Protein AF-A0A7S2XFH2-F1 (afdb_monomer_lite)

Organism: NCBI:txid641309

InterPro domains:
  IPR003347 JmjC domain [PF08007] (1-78)
  IPR003347 JmjC domain [PS51184] (1-92)
  IPR039994 Histone lysine demethylase/ribosomal histidine hydroxylase NO66-like [PTHR13096] (2-280)
  IPR049043 RIOX1/NO66-like, C-terminal winged helix domain [PF21233] (201-297)

Structure (mmCIF, N/CA/C/O backbone):
data_AF-A0A7S2XFH2-F1
#
_entry.id   AF-A0A7S2XFH2-F1
#
loop_
_atom_site.group_PDB
_atom_site.id
_atom_site.type_symbol
_atom_site.label_atom_id
_atom_site.label_alt_id
_atom_site.label_comp_id
_atom_site.label_asym_id
_atom_site.label_entity_id
_atom_site.label_seq_id
_atom_site.pdbx_PDB_ins_code
_atom_site.Cartn_x
_atom_site.Cartn_y
_atom_site.Cartn_z
_atom_site.occupancy
_atom_site.B_iso_or_equiv
_atom_site.auth_seq_id
_atom_site.auth_comp_id
_atom_site.auth_asym_id
_atom_site.auth_atom_id
_atom_site.pdbx_PDB_model_num
ATOM 1 N N . MET A 1 1 ? -4.106 -17.523 -15.713 1.00 97.06 1 MET A N 1
ATOM 2 C CA . MET A 1 1 ? -4.768 -18.846 -15.726 1.00 97.06 1 MET A CA 1
ATOM 3 C C . MET A 1 1 ? -5.402 -19.060 -17.086 1.00 97.06 1 MET A C 1
ATOM 5 O O . MET A 1 1 ? -6.135 -18.185 -17.540 1.00 97.06 1 MET A O 1
ATOM 9 N N . GLN A 1 2 ? -5.097 -20.171 -17.750 1.00 98.19 2 GLN A N 1
ATOM 10 C CA . GLN A 1 2 ? -5.702 -20.508 -19.038 1.00 98.19 2 GLN A CA 1
ATOM 11 C C . GLN A 1 2 ? -7.068 -21.170 -18.806 1.00 98.19 2 GLN A C 1
ATOM 13 O O . GLN A 1 2 ? -7.168 -22.123 -18.034 1.00 98.19 2 GLN A O 1
ATOM 18 N N . LEU A 1 3 ? -8.113 -20.654 -19.454 1.00 97.94 3 LEU A N 1
ATOM 19 C CA . LEU A 1 3 ? -9.496 -21.105 -19.264 1.00 97.94 3 LEU A CA 1
ATOM 20 C C . LEU A 1 3 ? -9.955 -22.023 -20.395 1.00 97.94 3 LEU A C 1
ATOM 22 O O . LEU A 1 3 ? -10.513 -23.082 -20.139 1.00 97.94 3 LEU A O 1
ATOM 26 N N . GLU A 1 4 ? -9.688 -21.638 -21.642 1.00 97.25 4 GLU A N 1
ATOM 27 C CA . GLU A 1 4 ? -10.134 -22.376 -22.828 1.00 97.25 4 GLU A CA 1
ATOM 28 C C . GLU A 1 4 ? -9.071 -22.337 -23.924 1.00 97.25 4 GLU A C 1
ATOM 30 O O . GLU A 1 4 ? -8.274 -21.398 -23.998 1.00 97.25 4 GLU A O 1
ATOM 35 N N . GLY A 1 5 ? -9.060 -23.342 -24.799 1.00 95.56 5 GLY A N 1
ATOM 36 C CA . GLY A 1 5 ? -8.124 -23.410 -25.922 1.00 95.56 5 GLY A CA 1
ATOM 37 C C . GLY A 1 5 ? -6.655 -23.513 -25.506 1.00 95.56 5 GLY A C 1
ATOM 38 O O . GLY A 1 5 ? -6.328 -23.931 -24.397 1.00 95.56 5 GLY A O 1
ATOM 39 N N . ARG A 1 6 ? -5.747 -23.178 -26.432 1.00 96.75 6 ARG A N 1
ATOM 40 C CA . ARG A 1 6 ? -4.293 -23.274 -26.221 1.00 96.75 6 ARG A CA 1
ATOM 41 C C . ARG A 1 6 ? -3.571 -22.042 -26.748 1.00 96.75 6 ARG A C 1
ATOM 43 O O . ARG A 1 6 ? -3.880 -21.565 -27.841 1.00 96.75 6 ARG A O 1
ATOM 50 N N . LYS A 1 7 ? -2.563 -21.577 -26.010 1.00 97.75 7 LYS A N 1
ATOM 51 C CA . LYS A 1 7 ? -1.747 -20.413 -26.385 1.00 97.75 7 LYS A CA 1
ATOM 52 C C . LYS A 1 7 ? -0.275 -20.686 -26.105 1.00 97.75 7 LYS A C 1
ATOM 54 O O . LYS A 1 7 ? 0.057 -21.146 -25.015 1.00 97.75 7 LYS A O 1
ATOM 59 N N . ARG A 1 8 ? 0.599 -20.414 -27.076 1.00 97.69 8 ARG A N 1
ATOM 60 C CA . ARG A 1 8 ? 2.054 -20.440 -26.882 1.00 97.69 8 ARG A CA 1
ATOM 61 C C . ARG A 1 8 ? 2.477 -19.117 -26.255 1.00 97.69 8 ARG A C 1
ATOM 63 O O . ARG A 1 8 ? 2.233 -18.069 -26.846 1.00 97.69 8 ARG A O 1
ATOM 70 N N . TRP A 1 9 ? 3.079 -19.177 -25.078 1.00 98.50 9 TRP A N 1
ATOM 71 C CA . TRP A 1 9 ? 3.602 -18.047 -24.321 1.00 98.50 9 TRP A CA 1
ATOM 72 C C . TRP A 1 9 ? 5.123 -18.062 -24.361 1.00 98.50 9 TRP A C 1
ATOM 74 O O . TRP A 1 9 ? 5.732 -19.110 -24.158 1.00 98.50 9 TRP A O 1
ATOM 84 N N . ARG A 1 10 ? 5.716 -16.888 -24.578 1.00 98.38 10 ARG A N 1
ATOM 85 C CA . ARG A 1 10 ? 7.149 -16.652 -24.412 1.00 98.38 10 ARG A CA 1
ATOM 86 C C . ARG A 1 10 ? 7.365 -15.573 -23.371 1.00 98.38 10 ARG A C 1
ATOM 88 O O . ARG A 1 10 ? 6.789 -14.494 -23.507 1.00 98.38 10 ARG A O 1
ATOM 95 N N . LEU A 1 11 ? 8.168 -15.874 -22.359 1.00 98.12 11 LEU A N 1
ATOM 96 C CA . LEU A 1 11 ? 8.601 -14.941 -21.321 1.00 98.12 11 LEU A CA 1
ATOM 97 C C . LEU A 1 11 ? 10.091 -14.689 -21.489 1.00 98.12 11 LEU A C 1
ATOM 99 O O . LEU A 1 11 ? 10.856 -15.606 -21.788 1.00 98.12 11 LEU A O 1
ATOM 103 N N . TYR A 1 12 ? 10.489 -13.451 -21.254 1.00 97.56 12 TYR A N 1
ATOM 104 C CA . TYR A 1 12 ? 11.836 -12.959 -21.478 1.00 97.56 12 TYR A CA 1
ATOM 105 C C . TYR A 1 12 ? 12.365 -12.297 -20.207 1.00 97.56 12 TYR A C 1
ATOM 107 O O . TYR A 1 12 ? 11.583 -11.699 -19.457 1.00 97.56 12 TYR A O 1
ATOM 115 N N . PRO A 1 13 ? 13.682 -12.380 -19.953 1.00 94.44 13 PRO A N 1
ATOM 116 C CA . PRO A 1 13 ? 14.291 -11.608 -18.882 1.00 94.44 13 PRO A CA 1
ATOM 117 C C . PRO A 1 13 ? 14.179 -10.102 -19.160 1.00 94.44 13 PRO A C 1
ATOM 119 O O . PRO A 1 13 ? 14.037 -9.699 -20.318 1.00 94.44 13 PRO A O 1
ATOM 122 N N . PRO A 1 14 ? 14.282 -9.260 -18.117 1.00 92.25 14 PRO A N 1
ATOM 123 C CA . PRO A 1 14 ? 14.530 -7.830 -18.289 1.00 92.25 14 PRO A CA 1
ATOM 124 C C . PRO A 1 14 ? 15.739 -7.592 -19.209 1.00 92.25 14 PRO A C 1
ATOM 126 O O . PRO A 1 14 ? 16.721 -8.334 -19.128 1.00 92.25 14 PRO A O 1
ATOM 129 N N . ARG A 1 15 ? 15.698 -6.559 -20.065 1.00 90.81 15 ARG A N 1
ATOM 130 C CA . ARG A 1 15 ? 16.798 -6.271 -21.014 1.00 90.81 15 ARG A CA 1
ATOM 131 C C . ARG A 1 15 ? 18.053 -5.749 -20.308 1.00 90.81 15 ARG A C 1
ATOM 133 O O . ARG A 1 15 ? 19.153 -5.846 -20.841 1.00 90.81 15 ARG A O 1
ATOM 140 N N . GLY A 1 16 ? 17.888 -5.214 -19.101 1.00 90.62 16 GLY A N 1
ATOM 141 C CA . GLY A 1 16 ? 18.962 -4.727 -18.247 1.00 90.62 16 GLY A CA 1
ATOM 142 C C . GLY A 1 16 ? 18.459 -4.370 -16.845 1.00 90.62 16 GLY A C 1
ATOM 143 O O . GLY A 1 16 ? 17.274 -4.552 -16.557 1.00 90.62 16 GLY A O 1
ATOM 144 N N . PRO A 1 17 ? 19.342 -3.857 -15.968 1.00 92.25 17 PRO A N 1
ATOM 145 C CA . PRO A 1 17 ? 19.003 -3.517 -14.585 1.00 92.25 17 PRO A CA 1
ATOM 146 C C . PRO A 1 17 ? 17.836 -2.530 -14.443 1.00 92.25 17 PRO A C 1
ATOM 148 O O . PRO A 1 17 ? 17.022 -2.692 -13.540 1.00 92.25 17 PRO A O 1
ATOM 151 N N . ASP A 1 18 ? 17.716 -1.562 -15.355 1.00 89.56 18 ASP A N 1
ATOM 152 C CA . ASP A 1 18 ? 16.666 -0.531 -15.314 1.00 89.56 18 ASP A CA 1
ATOM 153 C C . ASP A 1 18 ? 15.258 -1.083 -15.611 1.00 89.56 18 ASP A C 1
ATOM 155 O O . ASP A 1 18 ? 14.258 -0.496 -15.203 1.00 89.56 18 ASP A O 1
ATOM 159 N N . ASP A 1 19 ? 15.170 -2.240 -16.276 1.00 91.00 19 ASP A N 1
ATOM 160 C CA . ASP A 1 19 ? 13.906 -2.926 -16.574 1.00 91.00 19 ASP A CA 1
ATOM 161 C C . ASP A 1 19 ? 13.481 -3.887 -15.442 1.00 91.00 19 ASP A C 1
ATOM 163 O O . ASP A 1 19 ? 12.433 -4.534 -15.528 1.00 91.00 19 ASP A O 1
ATOM 167 N N . VAL A 1 20 ? 14.285 -4.038 -14.381 1.00 94.75 20 VAL A N 1
ATOM 168 C CA . VAL A 1 20 ? 13.961 -4.914 -13.248 1.00 94.75 20 VAL A CA 1
ATOM 169 C C . VAL A 1 20 ? 12.936 -4.233 -12.343 1.00 94.75 20 VAL A C 1
ATOM 171 O O . VAL A 1 20 ? 13.171 -3.154 -11.809 1.00 94.75 20 VAL A O 1
ATOM 174 N N . LEU A 1 21 ? 11.811 -4.915 -12.104 1.00 95.31 21 LEU A N 1
ATOM 175 C CA . LEU A 1 21 ? 10.726 -4.449 -11.232 1.00 95.31 21 LEU A CA 1
ATOM 176 C C . LEU A 1 21 ? 10.224 -3.023 -11.560 1.00 95.31 21 LEU A C 1
ATOM 178 O O . LEU A 1 21 ? 10.062 -2.219 -10.633 1.00 95.31 21 LEU A O 1
ATOM 182 N N . PRO A 1 22 ? 9.924 -2.713 -12.836 1.00 95.12 22 PRO A N 1
ATOM 183 C CA . PRO A 1 22 ? 9.649 -1.358 -13.282 1.00 95.12 22 PRO A CA 1
ATOM 184 C C . PRO A 1 22 ? 8.405 -0.799 -12.588 1.00 95.12 22 PRO A C 1
ATOM 186 O O . PRO A 1 22 ? 7.471 -1.532 -12.243 1.00 95.12 22 PRO A O 1
ATOM 189 N N . LEU A 1 23 ? 8.392 0.519 -12.394 1.00 93.75 23 LEU A N 1
ATOM 190 C CA . LEU A 1 23 ? 7.264 1.223 -11.777 1.00 93.75 23 LEU A CA 1
ATOM 191 C C . LEU A 1 23 ? 6.083 1.403 -12.741 1.00 93.75 23 LEU A C 1
ATOM 193 O O . LEU A 1 23 ? 4.941 1.525 -12.301 1.00 93.75 23 LEU A O 1
ATOM 197 N N . PHE A 1 24 ? 6.353 1.389 -14.047 1.00 94.25 24 PHE A N 1
ATOM 198 C CA . PHE A 1 24 ? 5.377 1.642 -15.102 1.00 94.25 24 PHE A CA 1
ATOM 199 C C . PHE A 1 24 ? 5.431 0.558 -16.176 1.00 94.25 24 PHE A C 1
ATOM 201 O O . PHE A 1 24 ? 6.419 -0.167 -16.303 1.00 94.25 24 PHE A O 1
ATOM 208 N N . SER A 1 25 ? 4.348 0.448 -16.945 1.00 95.06 25 SER A N 1
ATOM 209 C CA . SER A 1 25 ? 4.310 -0.449 -18.102 1.00 95.06 25 SER A CA 1
ATOM 210 C C . SER A 1 25 ? 5.235 0.065 -19.203 1.00 95.06 25 SER A C 1
ATOM 212 O O . SER A 1 25 ? 5.395 1.276 -19.365 1.00 95.06 25 SER A O 1
ATOM 214 N N . SER A 1 26 ? 5.827 -0.854 -19.964 1.00 94.56 26 SER A N 1
ATOM 215 C CA . SER A 1 26 ? 6.582 -0.501 -21.162 1.00 94.56 26 SER A CA 1
ATOM 216 C C . SER A 1 26 ? 5.651 -0.067 -22.295 1.00 94.56 26 SER A C 1
ATOM 218 O O . SER A 1 26 ? 4.440 -0.287 -22.257 1.00 94.56 26 SER A O 1
ATOM 220 N N . GLN A 1 27 ? 6.249 0.510 -23.333 1.00 94.75 27 GLN A N 1
ATOM 221 C CA . GLN A 1 27 ? 5.636 0.546 -24.658 1.00 94.75 27 GLN A CA 1
ATOM 222 C C . GLN A 1 27 ? 5.692 -0.852 -25.295 1.00 94.75 27 GLN A C 1
ATOM 224 O O . GLN A 1 27 ? 6.319 -1.770 -24.748 1.00 94.75 27 GLN A O 1
ATOM 229 N N . ASP A 1 28 ? 5.067 -0.997 -26.459 1.00 96.19 28 ASP A N 1
ATOM 230 C CA . ASP A 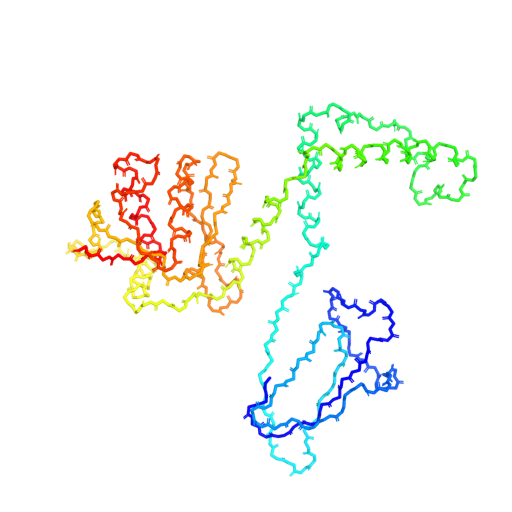1 28 ? 5.276 -2.167 -27.306 1.00 96.19 28 ASP A CA 1
ATOM 231 C C . ASP A 1 28 ? 6.741 -2.220 -27.765 1.00 96.19 28 ASP A C 1
ATOM 233 O O . ASP A 1 28 ? 7.327 -1.206 -28.148 1.00 96.19 28 ASP A O 1
ATOM 237 N N . LEU A 1 29 ? 7.341 -3.407 -27.692 1.00 94.38 29 LEU A N 1
ATOM 238 C CA . LEU A 1 29 ? 8.754 -3.634 -28.001 1.00 94.38 29 LEU A CA 1
ATOM 239 C C . LEU A 1 29 ? 8.915 -4.258 -29.391 1.00 94.38 29 LEU A C 1
ATOM 241 O O . LEU A 1 29 ? 8.091 -5.082 -29.797 1.00 94.38 29 LEU A O 1
ATOM 245 N N . ASP A 1 30 ? 10.004 -3.930 -30.095 1.00 94.75 30 ASP A N 1
ATOM 246 C CA . ASP A 1 30 ? 10.368 -4.629 -31.333 1.00 94.75 30 ASP A CA 1
ATOM 247 C C . ASP A 1 30 ? 10.830 -6.060 -30.988 1.00 94.75 30 ASP A C 1
ATOM 249 O O . ASP A 1 30 ? 11.755 -6.231 -30.187 1.00 94.75 30 ASP A O 1
ATOM 253 N N . PRO A 1 31 ? 10.243 -7.113 -31.594 1.00 91.69 31 PRO A N 1
ATOM 254 C CA . PRO A 1 31 ? 10.691 -8.492 -31.413 1.00 91.69 31 PRO A CA 1
ATOM 255 C C . PRO A 1 31 ? 12.192 -8.724 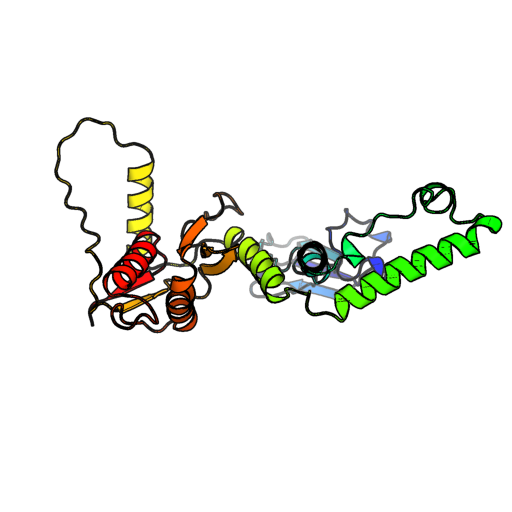-31.634 1.00 91.69 31 PRO A C 1
ATOM 257 O O . PRO A 1 31 ? 12.734 -9.674 -31.074 1.00 91.69 31 PRO A O 1
ATOM 260 N N . LYS A 1 32 ? 12.865 -7.889 -32.438 1.00 92.38 32 LYS A N 1
ATOM 261 C CA . LYS A 1 32 ? 14.315 -7.966 -32.689 1.00 92.38 32 LYS A CA 1
ATOM 262 C C . LYS A 1 32 ? 15.167 -7.505 -31.508 1.00 92.38 32 LYS A C 1
ATOM 264 O O . LYS A 1 32 ? 16.344 -7.844 -31.451 1.00 92.38 32 LYS A O 1
ATOM 269 N N . GLU A 1 33 ? 14.591 -6.729 -30.597 1.00 90.31 33 GLU A N 1
ATOM 270 C CA . GLU A 1 33 ? 15.257 -6.227 -29.391 1.00 90.31 33 GLU A CA 1
ATOM 271 C C . GLU A 1 33 ? 15.069 -7.160 -28.190 1.00 90.31 33 GLU A C 1
ATOM 273 O O . GLU A 1 33 ? 15.631 -6.925 -27.117 1.00 90.31 33 GLU A O 1
ATOM 278 N N . LEU A 1 34 ? 14.256 -8.209 -28.344 1.00 93.25 34 LEU A N 1
ATOM 279 C CA . LEU A 1 34 ? 13.996 -9.152 -27.271 1.00 93.25 34 LEU A CA 1
ATOM 280 C C . LEU A 1 34 ? 15.188 -10.103 -27.093 1.00 93.25 34 LEU A C 1
ATOM 282 O O . LEU A 1 34 ? 15.717 -10.614 -28.081 1.00 93.25 34 LEU A O 1
ATOM 286 N N . PRO A 1 35 ? 15.593 -10.385 -25.843 1.00 92.81 35 PRO A N 1
ATOM 287 C CA . PRO A 1 35 ? 16.583 -11.419 -25.568 1.00 92.81 35 PRO A CA 1
ATOM 288 C C . PRO A 1 35 ? 16.023 -12.815 -25.892 1.00 92.81 35 PRO A C 1
ATOM 290 O O . PRO A 1 35 ? 14.869 -12.975 -26.292 1.00 92.81 35 PRO A O 1
ATOM 293 N N . GLU A 1 36 ? 16.821 -13.859 -25.673 1.00 95.44 36 GLU A N 1
ATOM 294 C CA . GLU A 1 36 ? 16.309 -15.231 -25.726 1.00 95.44 36 GLU A CA 1
ATOM 295 C C . GLU A 1 36 ? 15.225 -15.453 -24.651 1.00 95.44 36 GLU A C 1
ATOM 297 O O . GLU A 1 36 ? 15.364 -14.974 -23.515 1.00 95.44 36 GLU A O 1
ATOM 302 N N . PRO A 1 37 ? 14.125 -16.160 -24.973 1.00 97.25 37 PRO A N 1
ATOM 303 C CA . PRO A 1 37 ? 13.071 -16.424 -24.009 1.00 97.25 37 PRO A CA 1
ATOM 304 C C . PRO A 1 37 ? 13.586 -17.337 -22.892 1.00 97.25 37 PRO A C 1
ATOM 306 O O . PRO A 1 37 ? 14.131 -18.409 -23.142 1.00 97.25 37 PRO A O 1
ATOM 309 N N . MET A 1 38 ? 13.340 -16.949 -21.641 1.00 97.31 38 MET A N 1
ATOM 310 C CA . MET A 1 38 ? 13.599 -17.803 -20.473 1.00 97.31 38 MET A CA 1
ATOM 311 C C . MET A 1 38 ? 12.572 -18.934 -20.336 1.00 97.31 38 MET A C 1
ATOM 313 O O . MET A 1 38 ? 12.834 -19.938 -19.678 1.00 97.31 38 MET A O 1
ATOM 317 N N . LEU A 1 39 ? 11.391 -18.764 -20.936 1.00 98.06 39 LEU A N 1
ATOM 318 C CA . LEU A 1 39 ? 10.342 -19.772 -20.990 1.00 98.06 39 LEU A CA 1
ATOM 319 C C . LEU A 1 39 ? 9.595 -19.643 -22.314 1.00 98.06 39 LEU A C 1
ATOM 321 O O . LEU A 1 39 ? 9.115 -18.563 -22.650 1.00 98.06 39 LEU A O 1
ATOM 325 N N . ASP A 1 40 ? 9.449 -20.756 -23.024 1.00 98.00 40 ASP A N 1
ATOM 326 C CA . ASP A 1 40 ? 8.592 -20.892 -24.200 1.00 98.00 40 ASP A CA 1
ATOM 327 C C . ASP A 1 40 ? 7.735 -22.152 -24.024 1.00 98.00 40 ASP A C 1
ATOM 329 O O . ASP A 1 40 ? 8.248 -23.271 -24.025 1.00 98.00 40 ASP A O 1
ATOM 333 N N . THR A 1 41 ? 6.435 -21.977 -23.790 1.00 97.94 41 THR A N 1
ATOM 334 C CA . THR A 1 41 ? 5.530 -23.084 -23.453 1.00 97.94 41 THR A CA 1
ATOM 335 C C . THR A 1 41 ? 4.132 -22.882 -24.021 1.00 97.94 41 THR A C 1
ATOM 337 O O . THR A 1 41 ? 3.725 -21.768 -24.340 1.00 97.94 41 THR A O 1
ATOM 340 N N . VAL A 1 42 ? 3.363 -23.964 -24.140 1.00 98.12 42 VAL A N 1
ATOM 341 C CA . VAL A 1 42 ? 1.958 -23.924 -24.558 1.00 98.12 42 VAL A CA 1
ATOM 342 C C . VAL A 1 42 ? 1.071 -24.186 -23.353 1.00 98.12 42 VAL A C 1
ATOM 344 O O . VAL A 1 42 ? 1.025 -25.313 -22.865 1.00 98.12 42 VAL A O 1
ATOM 347 N N . LEU A 1 43 ? 0.317 -23.170 -22.934 1.00 98.12 43 LEU A N 1
ATOM 348 C CA . LEU A 1 43 ? -0.673 -23.318 -21.871 1.00 98.12 43 LEU A CA 1
ATOM 349 C C . LEU A 1 43 ? -1.959 -23.957 -22.402 1.00 98.12 43 LEU A C 1
ATOM 351 O O . LEU A 1 43 ? -2.394 -23.687 -23.529 1.00 98.12 43 LEU A O 1
ATOM 355 N N . ARG A 1 44 ? -2.573 -24.783 -21.560 1.00 97.31 44 ARG A N 1
ATOM 356 C CA . ARG A 1 44 ? -3.832 -25.509 -21.759 1.00 97.31 44 ARG A CA 1
ATOM 357 C C . ARG A 1 44 ? -4.802 -25.183 -20.616 1.00 97.31 44 ARG A C 1
ATOM 359 O O . ARG A 1 44 ? -4.360 -24.678 -19.587 1.00 97.31 44 ARG A O 1
ATOM 366 N N . PRO A 1 45 ? -6.112 -25.448 -20.765 1.00 97.94 45 PRO A N 1
ATOM 367 C CA . PRO A 1 45 ? -7.089 -25.165 -19.718 1.00 97.94 45 PRO A CA 1
ATOM 368 C C . PRO A 1 45 ? -6.681 -25.784 -18.379 1.00 97.94 45 PRO A C 1
ATOM 370 O O . PRO A 1 45 ? -6.361 -26.969 -18.325 1.00 97.94 45 PRO A O 1
ATOM 373 N N . GLY A 1 46 ? -6.681 -24.971 -17.324 1.00 97.94 46 GLY A N 1
ATOM 374 C CA . GLY A 1 46 ? -6.214 -25.354 -15.988 1.00 97.94 46 GLY A CA 1
ATOM 375 C C . GLY A 1 46 ? -4.771 -24.946 -15.675 1.00 97.94 46 GLY A C 1
ATOM 376 O O . GLY A 1 46 ? -4.429 -24.836 -14.499 1.00 97.94 46 GLY A O 1
ATOM 377 N N . ASP A 1 47 ? -3.946 -24.637 -16.681 1.00 98.38 47 ASP A N 1
ATOM 378 C CA . ASP A 1 47 ? -2.565 -24.211 -16.449 1.00 98.38 47 ASP A CA 1
ATOM 379 C C . ASP A 1 47 ? -2.492 -22.787 -15.869 1.00 98.38 47 ASP A C 1
ATOM 381 O O . ASP A 1 47 ? -3.241 -21.864 -16.238 1.00 98.38 47 ASP A O 1
ATOM 385 N N . LEU A 1 48 ? -1.513 -22.588 -14.984 1.00 98.25 48 LEU A N 1
ATOM 386 C CA . LEU A 1 48 ? -1.185 -21.304 -14.378 1.00 98.25 48 LEU A CA 1
ATOM 387 C C . LEU A 1 48 ? 0.224 -20.870 -14.787 1.00 98.25 48 LEU A C 1
ATOM 389 O O . LEU A 1 48 ? 1.180 -21.632 -14.683 1.00 98.25 48 LEU A O 1
ATOM 393 N N . LEU A 1 49 ? 0.342 -19.611 -15.204 1.00 98.19 49 LEU A N 1
ATOM 394 C CA . LEU A 1 49 ? 1.608 -18.947 -15.476 1.00 98.19 49 LEU A CA 1
ATOM 395 C C . LEU A 1 49 ? 1.690 -17.693 -14.609 1.00 98.19 49 LEU A C 1
ATOM 397 O O . LEU A 1 49 ? 0.767 -16.876 -14.624 1.00 98.19 49 LEU A O 1
ATOM 401 N N . TYR A 1 50 ? 2.780 -17.566 -13.858 1.00 97.25 50 TYR A N 1
ATOM 402 C CA . TYR A 1 50 ? 3.096 -16.390 -13.056 1.00 97.25 50 TYR A CA 1
ATOM 403 C C . TYR A 1 50 ? 4.287 -15.655 -13.670 1.00 97.25 50 TYR A C 1
ATOM 405 O O . TYR A 1 50 ? 5.284 -16.278 -14.031 1.00 97.25 50 TYR A O 1
ATOM 413 N N . ALA A 1 51 ? 4.173 -14.333 -13.772 1.00 95.81 51 ALA A N 1
ATOM 414 C CA . ALA A 1 51 ? 5.205 -13.454 -14.298 1.00 95.81 51 ALA A CA 1
ATOM 415 C C . ALA A 1 51 ? 5.326 -12.228 -13.375 1.00 95.81 51 ALA A C 1
ATOM 417 O O . ALA A 1 51 ? 4.370 -11.454 -13.274 1.00 95.81 51 ALA A O 1
ATOM 418 N N . PRO A 1 52 ? 6.462 -12.034 -12.680 1.00 94.56 52 PRO A N 1
ATOM 419 C CA . PRO A 1 52 ? 6.718 -10.808 -11.930 1.00 94.56 52 PRO A CA 1
ATOM 420 C C . PRO A 1 52 ? 6.681 -9.569 -12.837 1.00 94.56 52 PRO A C 1
ATOM 422 O O . PRO A 1 52 ? 7.021 -9.656 -14.022 1.00 94.56 52 PRO A O 1
ATOM 425 N N . ARG A 1 53 ? 6.332 -8.396 -12.286 1.00 95.75 53 ARG A N 1
ATOM 426 C CA . ARG A 1 53 ? 6.397 -7.128 -13.041 1.00 95.75 53 ARG A CA 1
ATOM 427 C C . ARG A 1 53 ? 7.805 -6.922 -13.623 1.00 95.75 53 ARG A C 1
ATOM 429 O O . ARG A 1 53 ? 8.796 -7.164 -12.938 1.00 95.75 53 ARG A O 1
ATOM 436 N N . GLY A 1 54 ? 7.877 -6.488 -14.879 1.00 94.56 54 GLY A N 1
ATOM 437 C CA . GLY A 1 54 ? 9.130 -6.384 -15.644 1.00 94.56 54 GLY A CA 1
ATOM 438 C C . GLY A 1 54 ? 9.458 -7.609 -16.500 1.00 94.56 54 GLY A C 1
ATOM 439 O O . GLY A 1 54 ? 10.324 -7.530 -17.363 1.00 94.56 54 GLY A O 1
ATOM 440 N N . THR A 1 55 ? 8.741 -8.724 -16.331 1.00 96.31 55 THR A N 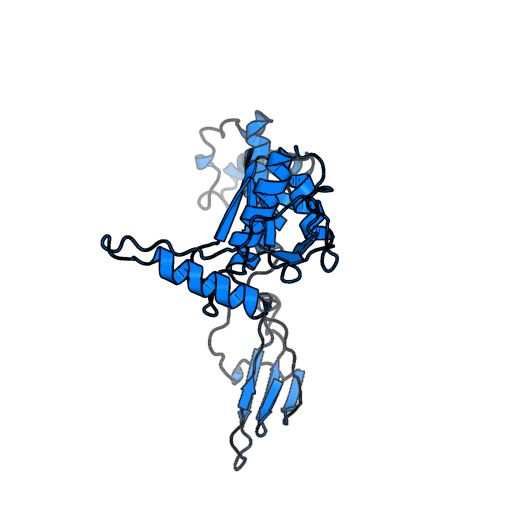1
ATOM 441 C CA . THR A 1 55 ? 8.865 -9.866 -17.246 1.00 96.31 55 THR A CA 1
ATOM 442 C C . THR A 1 55 ? 8.205 -9.519 -18.576 1.00 96.31 55 THR A C 1
ATOM 444 O O . THR A 1 55 ? 6.972 -9.476 -18.678 1.00 96.31 55 THR A O 1
ATOM 447 N N . ILE A 1 56 ? 9.016 -9.283 -19.604 1.00 97.38 56 ILE A N 1
ATOM 448 C CA . ILE A 1 56 ? 8.517 -9.096 -20.965 1.00 97.38 56 ILE A CA 1
ATOM 449 C C . ILE A 1 56 ? 7.881 -10.414 -21.414 1.00 97.38 56 ILE A C 1
ATOM 451 O O . ILE A 1 56 ? 8.424 -11.495 -21.175 1.00 97.38 56 ILE A O 1
ATOM 455 N N . HIS A 1 57 ? 6.713 -10.348 -22.045 1.00 97.31 57 HIS A N 1
ATOM 456 C CA . HIS A 1 57 ? 6.006 -11.542 -22.484 1.00 97.31 57 HIS A CA 1
ATOM 457 C C . HIS A 1 57 ? 5.196 -11.294 -23.749 1.00 97.31 57 HIS A C 1
ATOM 459 O O . HIS A 1 57 ? 4.676 -10.207 -23.980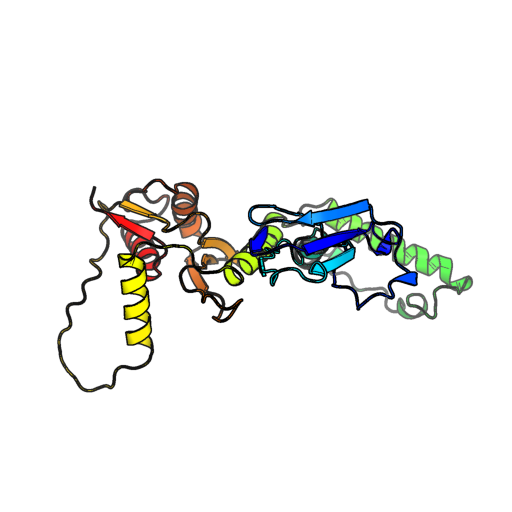 1.00 97.31 57 HIS A O 1
ATOM 465 N N . GLN A 1 58 ? 5.052 -12.342 -24.552 1.00 97.12 58 GLN A N 1
ATOM 466 C CA . GLN A 1 58 ? 4.141 -12.367 -25.689 1.00 97.12 58 GLN A CA 1
ATOM 467 C C . GLN A 1 58 ? 3.426 -13.711 -25.754 1.00 97.12 58 GLN A C 1
ATOM 469 O O . GLN A 1 58 ? 3.941 -14.731 -25.286 1.00 97.12 58 GLN A O 1
ATOM 474 N N . ALA A 1 59 ? 2.238 -13.720 -26.351 1.00 96.88 59 ALA A N 1
ATOM 475 C CA . ALA A 1 59 ? 1.444 -14.930 -26.462 1.00 96.88 59 ALA A CA 1
ATOM 476 C C . ALA A 1 59 ? 0.699 -15.000 -27.791 1.00 96.88 59 ALA A C 1
ATOM 478 O O . ALA A 1 59 ? -0.031 -14.076 -28.150 1.00 96.88 59 ALA A O 1
ATOM 479 N N . VAL A 1 60 ? 0.794 -16.142 -28.466 1.00 96.00 60 VAL A N 1
ATOM 480 C CA . VAL A 1 60 ? 0.144 -16.394 -29.756 1.00 96.00 60 VAL A CA 1
ATOM 481 C C . VAL A 1 60 ? -0.744 -17.635 -29.672 1.00 96.00 60 VAL A C 1
ATOM 483 O O . VAL A 1 60 ? -0.367 -18.649 -29.080 1.00 96.00 60 VAL A O 1
ATOM 486 N N . ALA A 1 61 ? -1.958 -17.552 -30.221 1.00 94.81 61 ALA A N 1
ATOM 487 C CA . ALA A 1 61 ? -2.813 -18.729 -30.370 1.00 94.81 61 ALA A CA 1
ATOM 488 C C . ALA A 1 61 ? -2.158 -19.725 -31.341 1.00 94.81 61 ALA A C 1
ATOM 490 O O . ALA A 1 61 ? -1.428 -19.325 -32.248 1.00 94.81 61 ALA A O 1
ATOM 491 N N . LEU A 1 62 ? -2.386 -21.025 -31.150 1.00 91.62 62 LEU A N 1
ATOM 492 C CA . LEU A 1 62 ? -1.798 -22.019 -32.048 1.00 91.62 62 LEU A CA 1
ATOM 493 C C . LEU A 1 62 ? -2.425 -21.923 -33.454 1.00 91.62 62 LEU A C 1
ATOM 495 O O . LEU A 1 62 ? -3.654 -21.867 -33.550 1.00 91.62 62 LEU A O 1
ATOM 499 N N . PRO A 1 63 ? -1.623 -21.939 -34.538 1.00 87.75 63 PRO A N 1
ATOM 500 C CA . PRO A 1 63 ? -2.145 -21.938 -35.903 1.00 87.75 63 PRO A CA 1
ATOM 501 C C . PRO A 1 63 ? -3.115 -23.100 -36.141 1.00 87.75 63 PRO A C 1
ATOM 503 O O . PRO A 1 63 ? -2.826 -24.234 -35.763 1.00 87.75 63 PRO A O 1
ATOM 506 N N . GLY A 1 64 ? -4.272 -22.815 -36.744 1.00 85.25 64 GLY A N 1
ATOM 507 C CA . GLY A 1 64 ? -5.325 -23.813 -36.983 1.00 85.25 64 GLY A CA 1
ATOM 508 C C . GLY A 1 64 ? -6.007 -24.352 -35.716 1.00 85.25 64 GLY A C 1
ATOM 509 O O . GLY A 1 64 ? -6.782 -25.301 -35.805 1.00 85.25 64 GLY A O 1
ATOM 510 N N . GLY A 1 65 ? -5.716 -23.785 -34.540 1.00 80.00 65 GLY A N 1
ATOM 511 C CA . GLY A 1 65 ? -6.311 -24.175 -33.265 1.00 80.00 65 GLY A CA 1
ATOM 512 C C . GLY A 1 65 ? -7.634 -23.469 -32.957 1.00 80.00 65 GLY A C 1
ATOM 513 O O . GLY A 1 65 ? -8.004 -22.480 -33.587 1.00 80.00 65 GLY A O 1
ATOM 514 N N . ALA A 1 66 ? -8.332 -23.972 -31.936 1.00 88.81 66 ALA A N 1
ATOM 515 C CA . ALA A 1 66 ? -9.499 -23.306 -31.362 1.00 88.81 66 ALA A CA 1
ATOM 516 C C . ALA A 1 66 ? -9.124 -21.947 -30.725 1.00 88.81 66 ALA A C 1
ATOM 518 O O . ALA A 1 66 ? -7.966 -21.764 -30.323 1.00 88.81 66 ALA A O 1
ATOM 519 N N . PRO A 1 67 ? -10.088 -21.016 -30.570 1.00 94.00 67 PRO A N 1
ATOM 520 C CA . PRO A 1 67 ? -9.888 -19.782 -29.813 1.00 94.00 67 PRO A CA 1
ATOM 521 C C . PRO A 1 67 ? -9.310 -20.043 -28.417 1.00 94.00 67 PRO A C 1
ATOM 523 O O . PRO A 1 67 ? -9.587 -21.068 -27.799 1.00 94.00 67 PRO A O 1
ATOM 526 N N . SER A 1 68 ? -8.501 -19.106 -27.918 1.00 96.75 68 SER A N 1
ATOM 527 C CA . SER A 1 68 ? -7.852 -19.203 -26.608 1.00 96.75 68 SER A CA 1
ATOM 528 C C . SER A 1 68 ? -8.356 -18.114 -25.667 1.00 96.75 68 SER A C 1
ATOM 530 O O . SER A 1 68 ? -8.163 -16.931 -25.950 1.00 96.75 68 SER A O 1
ATOM 532 N N . LEU A 1 69 ? -8.847 -18.508 -24.492 1.00 97.50 69 LEU A N 1
ATOM 533 C CA . LEU A 1 69 ? -9.287 -17.610 -23.424 1.00 97.50 69 LEU A CA 1
ATOM 534 C C . LEU A 1 69 ? -8.418 -17.791 -22.175 1.00 97.50 69 LEU A C 1
ATOM 536 O O . LEU A 1 69 ? -8.178 -18.912 -21.726 1.00 97.50 69 LEU A O 1
ATOM 540 N N . HIS A 1 70 ? -7.972 -16.682 -21.587 1.00 98.06 70 HIS A N 1
ATOM 541 C CA . HIS A 1 70 ? -7.247 -16.680 -20.318 1.00 98.06 70 HIS A CA 1
ATOM 542 C C . HIS A 1 70 ? -7.729 -15.535 -19.427 1.00 98.06 70 HIS A C 1
ATOM 544 O O . HIS A 1 70 ? -8.194 -14.511 -19.923 1.00 98.06 70 HIS A O 1
ATOM 550 N N . LEU A 1 71 ? -7.578 -15.719 -18.117 1.00 98.31 71 LEU A N 1
ATOM 551 C CA . LEU A 1 71 ? -7.761 -14.682 -17.109 1.00 98.31 71 LEU A CA 1
ATOM 552 C C . LEU A 1 71 ? -6.398 -14.330 -16.507 1.00 98.31 71 LEU A C 1
ATOM 554 O O . LEU A 1 71 ? -5.707 -15.202 -15.961 1.00 98.31 71 LEU A O 1
ATOM 558 N N . THR A 1 72 ? -6.030 -13.055 -16.595 1.00 98.19 72 THR A N 1
ATOM 559 C CA . THR A 1 72 ? -4.857 -12.493 -15.918 1.00 98.19 72 THR A CA 1
ATOM 560 C C . THR A 1 72 ? -5.309 -11.835 -14.627 1.00 98.19 72 THR A C 1
ATOM 562 O O . THR A 1 72 ? -6.145 -10.938 -14.644 1.00 98.19 72 THR A O 1
ATOM 565 N N . ILE A 1 73 ? -4.753 -12.295 -13.509 1.00 97.94 73 ILE A N 1
ATOM 566 C CA . ILE A 1 73 ? -4.946 -11.678 -12.198 1.00 97.94 73 ILE A CA 1
ATOM 567 C C . ILE A 1 73 ? -3.665 -10.906 -11.900 1.00 97.94 73 ILE A C 1
ATOM 569 O O . ILE A 1 73 ? -2.597 -11.508 -11.797 1.00 97.94 73 ILE A O 1
ATOM 573 N N . SER A 1 74 ? -3.768 -9.584 -11.805 1.00 96.69 74 SER A N 1
ATOM 574 C CA . SER A 1 74 ? -2.657 -8.695 -11.470 1.00 96.69 74 SER A CA 1
ATOM 575 C C . SER A 1 74 ? -2.800 -8.167 -10.043 1.00 96.69 74 SER A C 1
ATOM 577 O O . SER A 1 74 ? -3.903 -8.004 -9.525 1.00 96.69 74 SER A O 1
ATOM 579 N N . SER A 1 75 ? -1.666 -7.933 -9.386 1.00 95.50 75 SER A N 1
ATOM 580 C CA . SER A 1 75 ? -1.594 -7.343 -8.048 1.00 95.50 75 SER A CA 1
ATOM 581 C C . SER A 1 75 ? -0.235 -6.666 -7.847 1.00 95.50 75 SER A C 1
ATOM 583 O O . SER A 1 75 ? 0.685 -6.856 -8.645 1.00 95.50 75 SER A O 1
ATOM 585 N N . GLY A 1 76 ? -0.106 -5.868 -6.786 1.00 92.62 76 GLY A N 1
ATOM 586 C CA . GLY A 1 76 ? 1.143 -5.197 -6.415 1.00 92.62 76 GLY A CA 1
ATOM 587 C C . GLY A 1 76 ? 1.494 -3.979 -7.273 1.00 92.62 76 GLY A C 1
ATOM 588 O O . GLY A 1 76 ? 2.665 -3.601 -7.342 1.00 92.62 76 GLY A O 1
ATOM 589 N N . GLN A 1 77 ? 0.510 -3.364 -7.939 1.00 93.75 77 GLN A N 1
ATOM 590 C CA . GLN A 1 77 ? 0.709 -2.082 -8.614 1.00 93.75 77 GLN A CA 1
ATOM 591 C C . GLN A 1 77 ? 1.063 -1.019 -7.571 1.00 93.75 77 GLN A C 1
ATOM 593 O O . GLN A 1 77 ? 0.305 -0.819 -6.629 1.00 93.75 77 GLN A O 1
ATOM 598 N N . ARG A 1 78 ? 2.223 -0.365 -7.733 1.00 91.81 78 ARG A N 1
ATOM 599 C CA . ARG A 1 78 ? 2.725 0.678 -6.815 1.00 91.81 78 ARG A CA 1
ATOM 600 C C . ARG A 1 78 ? 2.721 0.259 -5.330 1.00 91.81 78 ARG A C 1
ATOM 602 O O . ARG A 1 78 ? 2.621 1.085 -4.436 1.00 91.81 78 ARG A O 1
ATOM 609 N N . TRP A 1 79 ? 2.889 -1.035 -5.054 1.00 95.75 79 TRP A N 1
ATOM 610 C CA . TRP A 1 79 ? 3.075 -1.555 -3.698 1.00 95.75 79 TRP A CA 1
ATOM 611 C C . TRP A 1 79 ? 4.572 -1.759 -3.430 1.00 95.75 79 TRP A C 1
ATOM 613 O O . TRP A 1 79 ? 5.085 -2.881 -3.469 1.00 95.75 79 TRP A O 1
ATOM 623 N N . THR A 1 80 ? 5.309 -0.654 -3.288 1.00 96.88 80 THR A N 1
ATOM 624 C CA . THR A 1 80 ? 6.782 -0.635 -3.234 1.00 96.88 80 THR A CA 1
ATOM 625 C C . THR A 1 80 ? 7.306 0.225 -2.082 1.00 96.88 80 THR A C 1
ATOM 627 O O . THR A 1 80 ? 6.622 1.119 -1.590 1.00 96.88 80 THR A O 1
ATOM 630 N N . PHE A 1 81 ? 8.568 0.011 -1.690 1.00 97.56 81 PHE A N 1
ATOM 631 C CA . PHE A 1 81 ? 9.235 0.857 -0.692 1.00 97.56 81 PHE A CA 1
ATOM 632 C C . PHE A 1 81 ? 9.346 2.323 -1.117 1.00 97.56 81 PHE A C 1
ATOM 634 O O . PHE A 1 81 ? 9.338 3.195 -0.258 1.00 97.56 81 PHE A O 1
ATOM 641 N N . SER A 1 82 ? 9.432 2.618 -2.418 1.00 96.75 82 SER A N 1
ATOM 642 C CA . SER A 1 82 ? 9.459 4.006 -2.893 1.00 96.75 82 SER A CA 1
ATOM 643 C C . SER A 1 82 ? 8.159 4.745 -2.571 1.00 96.75 82 SER A C 1
ATOM 645 O O . SER A 1 82 ? 8.208 5.902 -2.177 1.00 96.75 82 SER A O 1
ATOM 647 N N . GLU A 1 83 ? 7.014 4.072 -2.699 1.00 96.56 83 GLU A N 1
ATOM 648 C CA . GLU A 1 83 ? 5.692 4.637 -2.396 1.00 96.56 83 GLU A CA 1
ATOM 649 C C . GLU A 1 83 ? 5.492 4.780 -0.885 1.00 96.56 83 GLU A C 1
ATOM 651 O O . GLU A 1 83 ? 5.051 5.823 -0.413 1.00 96.56 83 GLU A O 1
ATOM 656 N N . TYR A 1 84 ? 5.934 3.783 -0.113 1.00 97.62 84 TYR A N 1
ATOM 657 C CA . TYR A 1 84 ? 5.952 3.868 1.348 1.00 97.62 84 TYR A CA 1
ATOM 658 C C . TYR A 1 84 ? 6.807 5.045 1.848 1.00 97.62 84 TYR A C 1
ATOM 660 O O . TYR A 1 84 ? 6.361 5.841 2.670 1.00 97.62 84 TYR A O 1
ATOM 668 N N . LEU A 1 85 ? 8.027 5.204 1.321 1.00 97.00 85 LEU A N 1
ATOM 669 C CA . LEU A 1 85 ? 8.917 6.314 1.680 1.00 97.00 85 LEU A CA 1
ATOM 670 C C . LEU A 1 85 ? 8.362 7.674 1.238 1.00 97.00 85 LEU A C 1
ATOM 672 O O . LEU A 1 85 ? 8.593 8.665 1.927 1.00 97.00 85 LEU A O 1
ATOM 676 N N . ALA A 1 86 ? 7.624 7.729 0.126 1.00 96.44 86 ALA A N 1
ATOM 677 C CA . ALA A 1 86 ? 6.969 8.951 -0.333 1.00 96.44 86 ALA A CA 1
ATOM 678 C C . ALA A 1 86 ? 5.861 9.426 0.624 1.00 96.44 86 ALA A C 1
ATOM 680 O O . ALA A 1 86 ? 5.621 10.628 0.701 1.00 96.44 86 ALA A O 1
ATOM 681 N N . LEU A 1 87 ? 5.232 8.515 1.373 1.00 95.62 87 LEU A N 1
ATOM 682 C CA . LEU A 1 87 ? 4.289 8.845 2.448 1.00 95.62 87 LEU A CA 1
ATOM 683 C C . LEU A 1 87 ? 5.008 9.149 3.771 1.00 95.62 87 LEU A C 1
ATOM 685 O O . LEU A 1 87 ? 4.646 10.091 4.472 1.00 95.62 87 LEU A O 1
ATOM 689 N N . LEU A 1 88 ? 6.048 8.377 4.100 1.00 95.69 88 LEU A N 1
ATOM 690 C CA . LEU A 1 88 ? 6.771 8.484 5.368 1.00 95.69 88 LEU A CA 1
ATOM 691 C C . LEU A 1 88 ? 7.585 9.779 5.492 1.00 95.69 88 LEU A C 1
ATOM 693 O O . LEU A 1 88 ? 7.516 10.461 6.513 1.00 95.69 88 LEU A O 1
ATOM 697 N N . LEU A 1 89 ? 8.399 10.098 4.481 1.00 95.88 89 LEU A N 1
ATOM 698 C CA . LEU A 1 89 ? 9.406 11.157 4.588 1.00 95.88 89 LEU A CA 1
ATOM 699 C C . LEU A 1 89 ? 8.806 12.559 4.774 1.00 95.88 89 LEU A C 1
ATOM 701 O O . LEU A 1 89 ? 9.325 13.278 5.627 1.00 95.88 89 LEU A O 1
ATOM 705 N N . PRO A 1 90 ? 7.740 12.971 4.056 1.00 94.81 90 PRO A N 1
ATOM 706 C CA . PRO A 1 90 ? 7.116 14.270 4.302 1.00 94.81 90 PRO A CA 1
ATOM 707 C C . PRO A 1 90 ? 6.625 14.405 5.744 1.00 94.81 90 PRO A C 1
ATOM 709 O O . PRO A 1 90 ? 6.965 15.379 6.410 1.00 94.81 90 PRO A O 1
ATOM 712 N N . ARG A 1 91 ? 5.932 13.384 6.271 1.00 93.12 91 ARG A N 1
ATOM 713 C CA . ARG A 1 91 ? 5.423 13.430 7.646 1.00 93.12 91 ARG A CA 1
ATOM 714 C C . ARG A 1 91 ? 6.545 13.457 8.681 1.00 93.12 91 ARG A C 1
ATOM 716 O O . ARG A 1 91 ? 6.430 14.173 9.670 1.00 93.12 91 ARG A O 1
ATOM 723 N N . ALA A 1 92 ? 7.637 12.729 8.447 1.00 95.06 92 ALA A N 1
ATOM 724 C CA . ALA A 1 92 ? 8.807 12.787 9.319 1.00 95.06 92 ALA A CA 1
ATOM 725 C C . ALA A 1 92 ? 9.417 14.197 9.364 1.00 95.06 92 ALA A C 1
ATOM 727 O O . ALA A 1 92 ? 9.810 14.668 10.429 1.00 95.06 92 ALA A O 1
ATOM 728 N N . VAL A 1 93 ? 9.474 14.889 8.220 1.00 96.25 93 VAL A N 1
ATOM 729 C CA . VAL A 1 93 ? 9.956 16.278 8.153 1.00 96.25 93 VAL A CA 1
ATOM 730 C C . VAL A 1 93 ? 9.029 17.221 8.920 1.00 96.25 93 VAL A C 1
ATOM 732 O O . VAL A 1 93 ? 9.533 18.071 9.652 1.00 96.25 93 VAL A O 1
ATOM 735 N N . ASP A 1 94 ? 7.709 17.051 8.811 1.00 94.44 94 ASP A N 1
ATOM 736 C CA . ASP A 1 94 ? 6.740 17.854 9.566 1.00 94.44 94 ASP A CA 1
ATOM 737 C C . ASP A 1 94 ? 6.909 17.661 11.083 1.00 94.44 94 ASP A C 1
ATOM 739 O O . ASP A 1 94 ? 7.058 18.637 11.816 1.00 94.44 94 ASP A O 1
ATOM 743 N N . LEU A 1 95 ? 6.993 16.411 11.554 1.00 93.44 95 LEU A N 1
ATOM 744 C CA . LEU A 1 95 ? 7.196 16.083 12.974 1.00 93.44 95 LEU A CA 1
ATOM 745 C C . LEU A 1 95 ? 8.519 16.642 13.524 1.00 93.44 95 LEU A C 1
ATOM 747 O O . LEU A 1 95 ? 8.573 17.184 14.634 1.00 93.44 95 LEU A O 1
ATOM 751 N N . ALA A 1 96 ? 9.591 16.555 12.736 1.00 96.00 96 ALA A N 1
ATOM 752 C CA . ALA A 1 96 ? 10.872 17.155 13.089 1.00 96.00 96 ALA A CA 1
ATOM 753 C C . ALA A 1 96 ? 10.774 18.687 13.153 1.00 96.00 96 ALA A C 1
ATOM 755 O O . ALA A 1 96 ? 11.315 19.317 14.061 1.00 96.00 96 ALA A O 1
ATOM 756 N N . ALA A 1 97 ? 10.036 19.307 12.230 1.00 96.06 97 ALA A N 1
ATOM 757 C CA . ALA A 1 97 ? 9.804 20.745 12.231 1.00 96.06 97 ALA A CA 1
ATOM 758 C C . ALA A 1 97 ? 8.887 21.211 13.370 1.00 96.06 97 ALA A C 1
ATOM 760 O O . ALA A 1 97 ? 9.010 22.361 13.778 1.00 96.06 97 ALA A O 1
ATOM 761 N N . GLU A 1 98 ? 8.007 20.374 13.918 1.00 94.50 98 GLU A N 1
ATOM 762 C CA . GLU A 1 98 ? 7.190 20.694 15.099 1.00 94.50 98 GLU A CA 1
ATOM 763 C C . GLU A 1 98 ? 8.058 20.760 16.372 1.00 94.50 98 GLU A C 1
ATOM 765 O O . GLU A 1 98 ? 7.946 21.686 17.180 1.00 94.50 98 GLU A O 1
ATOM 770 N N . SER A 1 99 ? 9.011 19.840 16.516 1.00 93.19 99 SER A N 1
ATOM 771 C CA . SER A 1 99 ? 9.739 19.604 17.771 1.00 93.19 99 SER A CA 1
ATOM 772 C C . SER A 1 99 ? 11.167 20.168 17.812 1.00 93.19 99 SER A C 1
ATOM 774 O O . SER A 1 99 ? 11.664 20.486 18.893 1.00 93.19 99 SER A O 1
ATOM 776 N N . ASP A 1 100 ? 11.809 20.402 16.664 1.00 95.75 100 ASP A N 1
ATOM 777 C CA . ASP A 1 100 ? 13.211 20.819 16.589 1.00 95.75 100 ASP A CA 1
ATOM 778 C C . ASP A 1 100 ? 13.423 22.088 15.744 1.00 95.75 100 ASP A C 1
ATOM 780 O O . ASP A 1 100 ? 13.172 22.161 14.538 1.00 95.75 100 ASP A O 1
ATOM 784 N N . ALA A 1 101 ? 13.969 23.121 16.392 1.00 97.00 101 ALA A N 1
ATOM 785 C CA . ALA A 1 101 ? 14.254 24.405 15.763 1.00 97.00 101 ALA A CA 1
ATOM 786 C C . ALA A 1 101 ? 15.293 24.317 14.631 1.00 97.00 101 ALA A C 1
ATOM 788 O O . ALA A 1 101 ? 15.302 25.191 13.764 1.00 97.00 101 ALA A O 1
ATOM 789 N N . ALA A 1 102 ? 16.149 23.287 14.604 1.00 95.69 102 ALA A N 1
ATOM 790 C CA . ALA A 1 102 ? 17.127 23.106 13.533 1.00 95.69 102 ALA A CA 1
ATOM 791 C C . ALA A 1 102 ? 16.459 22.874 12.167 1.00 95.69 102 ALA A C 1
ATOM 793 O O . ALA A 1 102 ? 16.938 23.404 11.165 1.00 95.69 102 ALA A O 1
ATOM 794 N N . PHE A 1 103 ? 15.331 22.155 12.128 1.00 96.44 103 PHE A N 1
ATOM 795 C CA . PHE A 1 103 ? 14.545 21.944 10.904 1.00 96.44 103 PHE A CA 1
ATOM 796 C C . PHE A 1 103 ? 13.737 23.183 10.498 1.00 96.44 103 PHE A C 1
ATOM 798 O O . PHE A 1 103 ? 13.416 23.350 9.325 1.00 96.44 103 PHE A O 1
ATOM 805 N N . ARG A 1 104 ? 13.464 24.091 11.444 1.00 97.31 104 ARG A N 1
ATOM 806 C CA . ARG A 1 104 ? 12.815 25.391 11.188 1.00 97.31 104 ARG A CA 1
ATOM 807 C C . ARG A 1 104 ? 13.797 26.512 10.832 1.00 97.31 104 ARG A C 1
ATOM 809 O O . ARG A 1 104 ? 13.371 27.621 10.510 1.00 97.31 104 ARG A O 1
ATOM 816 N N . ALA A 1 105 ? 15.104 26.270 10.932 1.00 97.25 105 ALA A N 1
ATOM 817 C CA . ALA A 1 105 ? 16.112 27.294 10.698 1.00 97.25 105 ALA A CA 1
ATOM 818 C C . ALA A 1 105 ? 16.122 27.754 9.230 1.00 97.25 105 ALA A C 1
ATOM 820 O O . ALA A 1 105 ? 16.044 26.956 8.297 1.00 97.25 105 ALA A O 1
ATOM 821 N N . SER A 1 106 ? 16.274 29.063 9.021 1.00 97.06 106 SER A N 1
ATOM 822 C CA . SER A 1 106 ? 16.348 29.650 7.683 1.00 97.06 106 SER A CA 1
ATOM 823 C C . SER A 1 106 ? 17.542 29.121 6.887 1.00 97.06 106 SER A C 1
ATOM 825 O O . SER A 1 106 ? 18.666 29.048 7.389 1.00 97.06 106 SER A O 1
ATOM 827 N N . LEU A 1 107 ? 17.325 28.865 5.596 1.00 97.12 107 LEU A N 1
ATOM 828 C CA . LEU A 1 107 ? 18.411 28.584 4.660 1.00 97.12 107 LEU A CA 1
ATOM 829 C C . LEU A 1 107 ? 19.394 29.771 4.569 1.00 97.12 107 LEU A C 1
ATOM 831 O O . LEU A 1 107 ? 18.996 30.932 4.731 1.00 97.12 107 LEU A O 1
ATOM 835 N N . PRO A 1 108 ? 20.680 29.530 4.238 1.00 96.56 108 PRO A N 1
ATOM 836 C CA . PRO A 1 108 ? 21.619 30.607 3.950 1.00 96.56 108 PRO A CA 1
ATOM 837 C C . PRO A 1 108 ? 21.097 31.501 2.821 1.00 96.56 108 PRO A C 1
ATOM 839 O O . PRO A 1 108 ? 20.834 31.023 1.723 1.00 96.56 108 PRO A O 1
ATOM 842 N N . ARG A 1 109 ? 21.004 32.815 3.056 1.00 96.44 109 ARG A N 1
ATOM 843 C CA . ARG A 1 109 ? 20.390 33.781 2.116 1.00 96.44 109 ARG A CA 1
ATOM 844 C C . ARG A 1 109 ? 20.923 33.715 0.680 1.00 96.44 109 ARG A C 1
ATOM 846 O O . ARG A 1 109 ? 20.191 33.991 -0.257 1.00 96.44 109 ARG A O 1
ATOM 853 N N . ASN A 1 110 ? 22.190 33.352 0.509 1.00 96.19 110 ASN A N 1
ATOM 854 C CA . ASN A 1 110 ? 22.870 33.281 -0.782 1.00 96.19 110 ASN A CA 1
ATOM 855 C C . ASN A 1 110 ? 23.047 31.848 -1.306 1.00 96.19 110 ASN A C 1
ATOM 857 O O . ASN A 1 110 ? 23.913 31.616 -2.148 1.00 96.19 110 ASN A O 1
ATOM 861 N N . PHE A 1 111 ? 22.294 30.862 -0.798 1.00 96.25 111 PHE A N 1
ATOM 862 C CA . PHE A 1 111 ? 22.469 29.467 -1.219 1.00 96.25 111 PHE A CA 1
ATOM 863 C C . PHE A 1 111 ? 22.283 29.267 -2.727 1.00 96.25 111 PHE A C 1
ATOM 865 O O . PHE A 1 111 ? 22.982 28.451 -3.324 1.00 96.25 111 PHE A O 1
ATOM 872 N N . GLN A 1 112 ? 21.428 30.073 -3.356 1.00 96.88 112 GLN A N 1
ATOM 873 C CA . GLN A 1 112 ? 21.183 30.061 -4.799 1.00 96.88 112 GLN A CA 1
ATOM 874 C C . GLN A 1 112 ? 22.407 30.477 -5.632 1.00 96.88 112 GLN A C 1
ATOM 876 O O . GLN A 1 112 ? 22.522 30.053 -6.773 1.00 96.88 112 GLN A O 1
ATOM 881 N N . ASP A 1 113 ? 23.369 31.217 -5.067 1.00 97.31 113 ASP A N 1
ATOM 882 C CA . ASP A 1 113 ? 24.589 31.629 -5.784 1.00 97.31 113 ASP A CA 1
ATOM 883 C C . ASP A 1 113 ? 25.597 30.481 -5.958 1.00 97.31 113 ASP A C 1
ATOM 885 O O . ASP A 1 113 ? 26.604 30.611 -6.670 1.00 97.31 113 ASP A O 1
ATOM 889 N N . TYR A 1 114 ? 25.391 29.369 -5.244 1.00 97.00 114 TYR A N 1
ATOM 890 C CA . TYR A 1 114 ? 26.297 28.224 -5.260 1.00 97.00 114 TYR A CA 1
ATOM 891 C C . TYR A 1 114 ? 25.624 26.851 -5.329 1.00 97.00 114 TYR A C 1
ATOM 893 O O . TYR A 1 114 ? 26.307 25.887 -5.682 1.00 97.00 114 TYR A O 1
ATOM 901 N N . MET A 1 115 ? 24.322 26.741 -5.074 1.00 97.12 115 MET A N 1
ATOM 902 C CA . MET A 1 115 ? 23.508 25.535 -5.263 1.00 97.12 115 MET A CA 1
ATOM 903 C C . MET A 1 115 ? 22.658 25.638 -6.536 1.00 97.12 115 MET A C 1
ATOM 905 O O . MET A 1 115 ? 22.352 26.728 -6.993 1.00 97.12 115 MET A O 1
ATOM 909 N N . GLY A 1 116 ? 22.280 24.500 -7.123 1.00 96.44 116 GLY A N 1
ATOM 910 C CA . GLY A 1 116 ? 21.548 24.439 -8.397 1.00 96.44 116 GLY A CA 1
ATOM 911 C C . GLY A 1 116 ? 22.409 23.992 -9.584 1.00 96.44 116 GLY A C 1
ATOM 912 O O . GLY A 1 116 ? 23.644 23.968 -9.500 1.00 96.44 116 GLY A O 1
ATOM 913 N N . VAL A 1 117 ? 21.738 23.601 -10.676 1.00 97.06 117 VAL A N 1
ATOM 914 C CA . VAL A 1 117 ? 22.341 22.947 -11.858 1.00 97.06 117 VAL A CA 1
ATOM 915 C C . VAL A 1 117 ? 23.434 23.814 -12.487 1.00 97.06 117 VAL A C 1
ATOM 917 O O . VAL A 1 117 ? 24.534 23.336 -12.740 1.00 97.06 117 VAL A O 1
ATOM 920 N N . ILE A 1 118 ? 23.200 25.124 -12.611 1.00 97.06 118 ILE A N 1
ATOM 921 C CA . ILE A 1 118 ? 24.156 26.073 -13.212 1.00 97.06 118 ILE A CA 1
ATOM 922 C C . ILE A 1 118 ? 25.454 26.271 -12.396 1.00 97.06 118 ILE A C 1
ATOM 924 O O . ILE A 1 118 ? 26.349 27.013 -12.817 1.00 97.06 118 ILE A O 1
ATOM 928 N N . HIS A 1 119 ? 25.557 25.679 -11.200 1.00 96.81 119 HIS A N 1
ATOM 929 C CA . HIS A 1 119 ? 26.703 25.809 -10.295 1.00 96.81 119 HIS A CA 1
ATOM 930 C C . HIS A 1 119 ? 27.460 24.494 -10.050 1.00 96.81 119 HIS A C 1
ATOM 932 O O . HIS A 1 119 ? 28.448 24.523 -9.315 1.00 96.81 119 HIS A O 1
ATOM 938 N N . VAL A 1 120 ? 27.031 23.368 -10.639 1.00 94.00 120 VAL A N 1
ATOM 939 C CA . VAL A 1 120 ? 27.573 22.020 -10.360 1.00 94.00 120 VAL A CA 1
ATOM 940 C C . VAL A 1 120 ? 29.078 21.934 -10.625 1.00 94.00 120 VAL A C 1
ATOM 942 O O . VAL A 1 120 ? 29.825 21.561 -9.721 1.00 94.00 120 VAL A O 1
ATOM 945 N N . ASP A 1 121 ? 29.527 22.385 -11.797 1.00 94.94 121 ASP A N 1
ATOM 946 C CA . ASP A 1 121 ? 30.918 22.209 -12.247 1.00 94.94 121 ASP A CA 1
ATOM 947 C C . ASP A 1 121 ? 31.837 23.396 -11.914 1.00 94.94 121 ASP A C 1
ATOM 949 O O . ASP A 1 121 ? 33.018 23.433 -12.266 1.00 94.94 121 ASP A O 1
ATOM 953 N N . LYS A 1 122 ? 31.322 24.411 -11.207 1.00 95.75 122 LYS A N 1
ATOM 954 C CA . LYS A 1 122 ? 32.096 25.613 -10.871 1.00 95.75 122 LYS A CA 1
ATOM 955 C C . LYS A 1 122 ? 33.059 25.316 -9.720 1.00 95.75 122 LYS A C 1
ATOM 957 O O . LYS A 1 122 ? 32.697 25.451 -8.551 1.00 95.75 122 LYS A O 1
ATOM 962 N N . ALA A 1 123 ? 34.320 25.021 -10.045 1.00 95.31 123 ALA A N 1
ATOM 963 C CA . ALA A 1 123 ? 35.380 24.709 -9.076 1.00 95.31 123 ALA A CA 1
ATOM 964 C C . ALA A 1 123 ? 35.473 25.717 -7.911 1.00 95.31 123 ALA A C 1
ATOM 966 O O . ALA A 1 123 ? 35.580 25.322 -6.749 1.00 95.31 123 ALA A O 1
ATOM 967 N N . LYS A 1 124 ? 35.319 27.019 -8.199 1.00 96.50 124 LYS A N 1
ATOM 968 C CA . LYS A 1 124 ? 35.338 28.098 -7.192 1.00 96.50 124 LYS A CA 1
ATOM 969 C C . LYS A 1 124 ? 34.237 27.995 -6.123 1.00 96.50 124 LYS A C 1
ATOM 971 O O . LYS A 1 124 ? 34.364 28.586 -5.056 1.00 96.50 124 LYS A O 1
ATOM 976 N N . LEU A 1 125 ? 33.156 27.260 -6.394 1.00 96.06 125 LEU A N 1
ATOM 977 C CA . LEU A 1 125 ? 32.003 27.097 -5.499 1.00 96.06 125 LEU A CA 1
ATOM 978 C C . LEU A 1 125 ? 32.036 25.771 -4.725 1.00 96.06 125 LEU A C 1
ATOM 980 O O . LEU A 1 125 ? 31.244 25.597 -3.799 1.00 96.06 125 LEU A O 1
ATOM 984 N N . LYS A 1 126 ? 32.974 24.863 -5.043 1.00 95.25 126 LYS A N 1
ATOM 985 C CA . LYS A 1 126 ? 33.059 23.511 -4.464 1.00 95.25 126 LYS A CA 1
ATOM 986 C C . LYS A 1 126 ? 33.018 23.524 -2.935 1.00 95.25 126 LYS A C 1
ATOM 988 O O . LYS A 1 126 ? 32.230 22.795 -2.346 1.00 95.25 126 LYS A O 1
ATOM 993 N N . LYS A 1 127 ? 33.795 24.400 -2.287 1.00 96.50 127 LYS A N 1
ATOM 994 C CA . LYS A 1 127 ? 33.839 24.499 -0.817 1.00 96.50 127 LYS A CA 1
ATOM 995 C C . LYS A 1 127 ? 32.482 24.881 -0.206 1.00 96.50 127 LYS A C 1
ATOM 997 O O . LYS A 1 127 ? 32.054 24.247 0.753 1.00 96.50 127 LYS A O 1
ATOM 1002 N N . LYS A 1 128 ? 31.790 25.880 -0.771 1.00 96.12 128 LYS A N 1
ATOM 1003 C CA . LYS A 1 128 ? 30.461 26.309 -0.291 1.00 96.12 128 LYS A CA 1
ATOM 1004 C C . LYS A 1 128 ? 29.411 25.214 -0.490 1.00 96.12 128 LYS A C 1
ATOM 1006 O O . LYS A 1 128 ? 28.613 24.966 0.405 1.00 96.12 128 LYS A O 1
ATOM 1011 N N . ARG A 1 129 ? 29.466 24.514 -1.629 1.00 96.75 129 ARG A N 1
ATOM 1012 C CA . ARG A 1 129 ? 28.573 23.388 -1.943 1.00 96.75 129 ARG A CA 1
ATOM 1013 C C . ARG A 1 129 ? 28.753 22.213 -0.989 1.00 96.75 129 ARG A C 1
ATOM 1015 O O . ARG A 1 129 ? 27.761 21.676 -0.515 1.00 96.75 129 ARG A O 1
ATOM 1022 N N . VAL A 1 130 ? 29.999 21.840 -0.686 1.00 96.88 130 VAL A N 1
ATOM 1023 C CA . VAL A 1 130 ? 30.295 20.783 0.296 1.00 96.88 130 VAL A CA 1
ATOM 1024 C C . VAL A 1 130 ? 29.757 21.179 1.666 1.00 96.88 130 VAL A C 1
ATOM 1026 O O . VAL A 1 130 ? 29.024 20.406 2.266 1.00 96.88 130 VAL A O 1
ATOM 1029 N N . SER A 1 131 ? 30.013 22.414 2.106 1.00 96.81 131 SER A N 1
ATOM 1030 C CA . SER A 1 131 ? 29.517 22.892 3.400 1.00 96.81 131 SER A CA 1
ATOM 1031 C C . SER A 1 131 ? 27.987 22.858 3.507 1.00 96.81 131 SER A C 1
ATOM 1033 O O . SER A 1 131 ? 27.462 22.444 4.537 1.00 96.81 131 SER A O 1
ATOM 1035 N N . PHE A 1 132 ? 27.265 23.251 2.453 1.00 97.25 132 PHE A N 1
ATOM 1036 C CA . PHE A 1 132 ? 25.803 23.155 2.424 1.00 97.25 132 PHE A CA 1
ATOM 1037 C C . PHE A 1 132 ? 25.317 21.701 2.395 1.00 97.25 132 PHE A C 1
ATOM 1039 O O . PHE A 1 132 ? 24.388 21.349 3.115 1.00 97.25 132 PHE A O 1
ATOM 1046 N N . ARG A 1 133 ? 25.966 20.835 1.605 1.00 96.69 133 ARG A N 1
ATOM 1047 C CA . ARG A 1 133 ? 25.655 19.399 1.574 1.00 96.69 133 ARG A CA 1
ATOM 1048 C C . ARG A 1 133 ? 25.797 18.779 2.961 1.00 96.69 133 ARG A C 1
ATOM 1050 O O . ARG A 1 133 ? 24.912 18.043 3.371 1.00 96.69 133 ARG A O 1
ATOM 1057 N N . ASP A 1 134 ? 26.876 19.085 3.673 1.00 97.56 134 ASP A N 1
ATOM 1058 C CA . ASP A 1 134 ? 27.125 18.534 5.004 1.00 97.56 134 ASP A CA 1
ATOM 1059 C C . ASP A 1 134 ? 26.068 19.020 6.013 1.00 97.56 134 ASP A C 1
ATOM 1061 O O . ASP A 1 134 ? 25.609 18.237 6.839 1.00 97.56 134 ASP A O 1
ATOM 1065 N N . MET A 1 135 ? 25.598 20.269 5.897 1.00 96.56 135 MET A N 1
ATOM 1066 C CA . MET A 1 135 ? 24.466 20.780 6.685 1.00 96.56 135 MET A CA 1
ATOM 1067 C C . MET A 1 135 ? 23.184 19.971 6.432 1.00 96.56 135 MET A C 1
ATOM 1069 O O . MET A 1 135 ? 22.566 19.497 7.383 1.00 96.56 135 MET A O 1
ATOM 1073 N N . VAL A 1 136 ? 22.822 19.752 5.163 1.00 96.38 136 VAL A N 1
ATOM 1074 C CA . VAL A 1 136 ? 21.645 18.945 4.790 1.00 96.38 136 VAL A CA 1
ATOM 1075 C C . VAL A 1 136 ? 21.806 17.490 5.231 1.00 96.38 136 VAL A C 1
ATOM 1077 O O . VAL A 1 136 ? 20.863 16.902 5.744 1.00 96.38 136 VAL A O 1
ATOM 1080 N N . PHE A 1 137 ? 22.993 16.902 5.076 1.00 96.69 137 PHE A N 1
ATOM 1081 C CA . PHE A 1 137 ? 23.261 15.519 5.478 1.00 96.69 137 PHE A CA 1
ATOM 1082 C C . PHE A 1 137 ? 23.187 15.337 6.991 1.00 96.69 137 PHE A C 1
ATOM 1084 O O . PHE A 1 137 ? 22.699 14.308 7.447 1.00 96.69 137 PHE A O 1
ATOM 1091 N N . ASN A 1 138 ? 23.619 16.326 7.771 1.00 96.00 138 ASN A N 1
ATOM 1092 C CA . ASN A 1 138 ? 23.465 16.292 9.221 1.00 96.00 138 ASN A CA 1
ATOM 1093 C C . ASN A 1 138 ? 21.989 16.352 9.630 1.00 96.00 138 ASN A C 1
ATOM 1095 O O . ASN A 1 138 ? 21.590 15.581 10.497 1.00 96.00 138 ASN A O 1
ATOM 1099 N N . LEU A 1 139 ? 21.174 17.191 8.978 1.00 96.06 139 LEU A N 1
ATOM 1100 C CA . LEU A 1 139 ? 19.724 17.220 9.206 1.00 96.06 139 LEU A CA 1
ATOM 1101 C C . LEU A 1 139 ? 19.051 15.914 8.767 1.00 96.06 139 LEU A C 1
ATOM 1103 O O . LEU A 1 139 ? 18.248 15.370 9.508 1.00 96.06 139 LEU A O 1
ATOM 1107 N N . ALA A 1 140 ? 19.419 15.360 7.611 1.00 95.12 140 ALA A N 1
ATOM 1108 C CA . ALA A 1 140 ? 18.892 14.078 7.144 1.00 95.12 140 ALA A CA 1
ATOM 1109 C C . ALA A 1 140 ? 19.287 12.922 8.076 1.00 95.12 140 ALA A C 1
ATOM 1111 O O . ALA A 1 140 ? 18.472 12.055 8.368 1.00 95.12 140 ALA A O 1
ATOM 1112 N N . LYS A 1 141 ? 20.523 12.920 8.590 1.00 94.88 141 LYS A N 1
ATOM 1113 C CA . LYS A 1 141 ? 20.957 11.959 9.606 1.00 94.88 141 LYS A CA 1
ATOM 1114 C C . LYS A 1 141 ? 20.128 12.120 10.874 1.00 94.88 141 LYS A C 1
ATOM 1116 O O . LYS A 1 141 ? 19.624 11.120 11.362 1.00 94.88 141 LYS A O 1
ATOM 1121 N N . LYS A 1 142 ? 19.961 13.357 11.353 1.00 94.25 142 LYS A N 1
ATOM 1122 C CA . LYS A 1 142 ? 19.135 13.677 12.521 1.00 94.25 142 LYS A CA 1
ATOM 1123 C C . LYS A 1 142 ? 17.707 13.160 12.340 1.00 94.25 142 LYS A C 1
ATOM 1125 O O . LYS A 1 142 ? 17.211 12.475 13.220 1.00 94.25 142 LYS A O 1
ATOM 1130 N N . LEU A 1 143 ? 17.123 13.376 11.160 1.00 93.88 143 LEU A N 1
ATOM 1131 C CA . LEU A 1 143 ? 15.785 12.913 10.794 1.00 93.88 143 LEU A CA 1
ATOM 1132 C C . LEU A 1 143 ? 15.621 11.388 10.921 1.00 93.88 143 LEU A C 1
ATOM 1134 O O . LEU A 1 143 ? 14.559 10.924 11.305 1.00 93.88 143 LEU A O 1
ATOM 1138 N N . ILE A 1 144 ? 16.663 10.624 10.577 1.00 89.12 144 ILE A N 1
ATOM 1139 C CA . ILE A 1 144 ? 16.655 9.152 10.608 1.00 89.12 144 ILE A CA 1
ATOM 1140 C C . ILE A 1 144 ? 17.000 8.608 12.003 1.00 89.12 144 ILE A C 1
ATOM 1142 O O . ILE A 1 144 ? 16.555 7.525 12.369 1.00 89.12 144 ILE A O 1
ATOM 1146 N N . THR A 1 145 ? 17.863 9.298 12.754 1.00 85.50 145 THR A N 1
ATOM 1147 C CA . THR A 1 145 ? 18.349 8.823 14.062 1.00 85.50 145 THR A CA 1
ATOM 1148 C C . THR A 1 145 ? 17.453 9.214 15.224 1.00 85.50 145 THR A C 1
ATOM 1150 O O . THR A 1 145 ? 17.514 8.581 16.273 1.00 85.50 145 THR A O 1
ATOM 1153 N N . GLU A 1 146 ? 16.696 10.290 15.064 1.00 81.62 146 GLU A N 1
ATOM 1154 C CA . GLU A 1 146 ? 15.693 10.721 16.026 1.00 81.62 146 GLU A CA 1
ATOM 1155 C C . GLU A 1 146 ? 14.339 10.145 15.602 1.00 81.62 146 GLU A C 1
ATOM 1157 O O . GLU A 1 146 ? 14.109 9.892 14.420 1.00 81.62 146 GLU A O 1
ATOM 1162 N N . ASP A 1 147 ? 13.471 9.874 16.573 1.00 85.00 147 ASP A N 1
ATOM 1163 C CA . ASP A 1 147 ? 12.229 9.110 16.409 1.00 85.00 147 ASP A CA 1
ATOM 1164 C C . ASP A 1 147 ? 11.115 9.920 15.709 1.00 85.00 147 ASP A C 1
ATOM 1166 O O . ASP A 1 147 ? 10.013 10.095 16.216 1.00 85.00 147 ASP A O 1
ATOM 1170 N N . TYR A 1 148 ? 11.425 10.485 14.539 1.00 89.25 148 TYR A N 1
ATOM 1171 C CA . TYR A 1 148 ? 10.486 11.234 13.697 1.00 89.25 148 TYR A CA 1
ATOM 1172 C C . TYR A 1 148 ? 9.804 10.347 12.651 1.00 89.25 148 TYR A C 1
ATOM 1174 O O . TYR A 1 148 ? 8.892 10.784 11.949 1.00 89.25 148 TYR A O 1
ATOM 1182 N N . PHE A 1 149 ? 10.254 9.101 12.495 1.00 90.75 149 PHE A N 1
ATOM 1183 C CA . PHE A 1 149 ? 9.726 8.179 11.498 1.00 90.75 149 PHE A CA 1
ATOM 1184 C C . PHE A 1 149 ? 8.443 7.528 12.021 1.00 90.75 149 PHE A C 1
ATOM 1186 O O . PHE A 1 149 ? 8.475 6.456 12.618 1.00 90.75 149 PHE A O 1
ATOM 1193 N N . ALA A 1 150 ? 7.299 8.147 11.728 1.00 88.69 150 ALA A N 1
ATOM 1194 C CA . ALA A 1 150 ? 5.977 7.570 11.975 1.00 88.69 150 ALA A CA 1
ATOM 1195 C C . ALA A 1 150 ? 5.681 6.414 10.995 1.00 88.69 150 ALA A C 1
ATOM 1197 O O . ALA A 1 150 ? 4.889 6.553 10.059 1.00 88.69 150 ALA A O 1
ATOM 1198 N N . LEU A 1 151 ? 6.364 5.279 11.188 1.00 93.62 151 LEU A N 1
ATOM 1199 C CA . LEU A 1 151 ? 6.287 4.101 10.318 1.00 93.62 151 LEU A CA 1
ATOM 1200 C C . LEU A 1 151 ? 4.844 3.602 10.179 1.00 93.62 151 LEU A C 1
ATOM 1202 O O . LEU A 1 151 ? 4.347 3.444 9.064 1.00 93.62 151 LEU A O 1
ATOM 1206 N N . ASP A 1 152 ? 4.149 3.436 11.301 1.00 94.19 152 ASP A N 1
ATOM 1207 C CA . ASP A 1 152 ? 2.777 2.927 11.306 1.00 94.19 152 ASP A CA 1
ATOM 1208 C C . ASP A 1 152 ? 1.818 3.866 10.570 1.00 94.19 152 ASP A C 1
ATOM 1210 O O . ASP A 1 152 ? 1.004 3.407 9.773 1.00 94.19 152 ASP A O 1
ATOM 1214 N N . GLY A 1 153 ? 2.003 5.183 10.707 1.00 93.19 153 GLY A N 1
ATOM 1215 C CA . GLY A 1 153 ? 1.213 6.174 9.975 1.00 93.19 153 GLY A CA 1
ATOM 1216 C C . GLY A 1 153 ? 1.350 6.036 8.455 1.00 93.19 153 GLY A C 1
ATOM 1217 O O . GLY A 1 153 ? 0.355 6.079 7.734 1.00 93.19 153 GLY A O 1
ATOM 1218 N N . ALA A 1 154 ? 2.563 5.803 7.942 1.00 95.44 154 ALA A N 1
ATOM 1219 C CA . ALA A 1 154 ? 2.764 5.557 6.512 1.00 95.44 154 ALA A CA 1
ATOM 1220 C C . ALA A 1 154 ? 2.125 4.230 6.060 1.00 95.44 154 ALA A C 1
ATOM 1222 O O . ALA A 1 154 ? 1.509 4.167 4.991 1.00 95.44 154 ALA A O 1
ATOM 1223 N N . ALA A 1 155 ? 2.231 3.179 6.882 1.00 96.75 155 ALA A N 1
ATOM 1224 C CA . ALA A 1 155 ? 1.583 1.896 6.620 1.00 96.75 155 ALA A CA 1
ATOM 1225 C C . ALA A 1 155 ? 0.052 2.026 6.588 1.00 96.75 155 ALA A C 1
ATOM 1227 O O . ALA A 1 155 ? -0.596 1.442 5.718 1.00 96.75 155 ALA A O 1
ATOM 1228 N N . ASP A 1 156 ? -0.517 2.825 7.487 1.00 96.62 156 ASP A N 1
ATOM 1229 C CA . ASP A 1 156 ? -1.945 3.114 7.556 1.00 96.62 156 ASP A CA 1
ATOM 1230 C C . ASP A 1 156 ? -2.450 3.866 6.333 1.00 96.62 156 ASP A C 1
ATOM 1232 O O . ASP A 1 156 ? -3.473 3.476 5.774 1.00 96.62 156 ASP A O 1
ATOM 1236 N N . GLN A 1 157 ? -1.720 4.874 5.851 1.00 95.75 157 GLN A N 1
ATOM 1237 C CA . GLN A 1 157 ? -2.106 5.581 4.626 1.00 95.75 157 GLN A CA 1
ATOM 1238 C C . GLN A 1 157 ? -2.051 4.665 3.391 1.00 95.75 157 GLN A C 1
ATOM 1240 O O . GLN A 1 157 ? -2.954 4.705 2.553 1.00 95.75 157 GLN A O 1
ATOM 1245 N N . MET A 1 158 ? -1.060 3.767 3.295 1.00 97.06 158 MET A N 1
ATOM 1246 C CA . MET A 1 158 ? -1.055 2.736 2.245 1.00 97.06 158 MET A CA 1
ATOM 1247 C C . MET A 1 158 ? -2.225 1.756 2.393 1.00 97.06 158 MET A C 1
ATOM 1249 O O . MET A 1 158 ? -2.850 1.368 1.403 1.00 97.06 158 MET A O 1
ATOM 1253 N N . ALA A 1 159 ? -2.529 1.336 3.622 1.00 96.62 159 ALA A N 1
ATOM 1254 C CA . ALA A 1 159 ? -3.632 0.429 3.897 1.00 96.62 159 ALA A CA 1
ATOM 1255 C C . ALA A 1 159 ? -4.985 1.075 3.572 1.00 96.62 159 ALA A C 1
ATOM 1257 O O . ALA A 1 159 ? -5.823 0.409 2.974 1.00 96.62 159 ALA A O 1
ATOM 1258 N N . ARG A 1 160 ? -5.181 2.356 3.900 1.00 96.69 160 ARG A N 1
ATOM 1259 C CA . ARG A 1 160 ? -6.356 3.167 3.548 1.00 96.69 160 ARG A CA 1
ATOM 1260 C C . ARG A 1 160 ? -6.596 3.178 2.040 1.00 96.69 160 ARG A C 1
ATOM 1262 O O . ARG A 1 160 ? -7.680 2.789 1.604 1.00 96.69 160 ARG A O 1
ATOM 1269 N N . ASP A 1 161 ? -5.576 3.503 1.243 1.00 96.12 161 ASP A N 1
ATOM 1270 C CA . ASP A 1 161 ? -5.683 3.476 -0.225 1.00 96.12 161 ASP A CA 1
ATOM 1271 C C . ASP A 1 161 ? -6.064 2.076 -0.741 1.00 96.12 161 ASP A C 1
ATOM 1273 O O . ASP A 1 161 ? -6.928 1.920 -1.612 1.00 96.12 161 ASP A O 1
ATOM 1277 N N . PHE A 1 162 ? -5.496 1.033 -0.126 1.00 96.44 162 PHE A N 1
ATOM 1278 C CA . PHE A 1 162 ? -5.865 -0.352 -0.399 1.00 96.44 162 PHE A CA 1
ATOM 1279 C C . PHE A 1 162 ? -7.318 -0.674 -0.006 1.00 96.44 162 PHE A C 1
ATOM 1281 O O . PHE A 1 162 ? -7.997 -1.395 -0.740 1.00 96.44 162 PHE A O 1
ATOM 1288 N N . ILE A 1 163 ? -7.845 -0.145 1.107 1.00 97.00 163 ILE A N 1
ATOM 1289 C CA . ILE A 1 163 ? -9.266 -0.285 1.460 1.00 97.00 163 ILE A CA 1
ATOM 1290 C C . ILE A 1 163 ? -10.142 0.329 0.362 1.00 97.00 163 ILE A C 1
ATOM 1292 O O . ILE A 1 163 ? -11.068 -0.340 -0.102 1.00 97.00 163 ILE A O 1
ATOM 1296 N N . HIS A 1 164 ? -9.829 1.548 -0.084 1.00 97.06 164 HIS A N 1
ATOM 1297 C CA . HIS A 1 164 ? -10.598 2.270 -1.104 1.00 97.06 164 HIS A CA 1
ATOM 1298 C C . HIS A 1 164 ? -10.586 1.562 -2.465 1.00 97.06 164 HIS A C 1
ATOM 1300 O O . HIS A 1 164 ? -11.611 1.467 -3.136 1.00 97.06 164 HIS A O 1
ATOM 1306 N N . GLY A 1 165 ? -9.438 1.011 -2.864 1.00 95.19 165 GLY A N 1
ATOM 1307 C CA . GLY A 1 165 ? -9.274 0.322 -4.146 1.00 95.19 165 GLY A CA 1
ATOM 1308 C C . GLY A 1 165 ? -9.862 -1.092 -4.218 1.00 95.19 165 GLY A C 1
ATOM 1309 O O . GLY A 1 165 ? -9.918 -1.676 -5.304 1.00 95.19 165 GLY A O 1
ATOM 1310 N N . ARG A 1 166 ? -10.282 -1.684 -3.094 1.00 94.25 166 ARG A N 1
ATOM 1311 C CA . ARG A 1 166 ? -10.786 -3.064 -3.071 1.00 94.25 166 ARG A CA 1
ATOM 1312 C C . ARG A 1 166 ? -12.231 -3.183 -3.525 1.00 94.25 166 ARG A C 1
ATOM 1314 O O . ARG A 1 166 ? -13.068 -2.327 -3.261 1.00 94.25 166 ARG A O 1
ATOM 1321 N N . VAL A 1 167 ? -12.540 -4.332 -4.118 1.00 94.62 167 VAL A N 1
ATOM 1322 C CA . VAL A 1 167 ? -13.926 -4.765 -4.318 1.00 94.62 167 VAL A CA 1
ATOM 1323 C C . VAL A 1 167 ? -14.605 -5.019 -2.966 1.00 94.62 167 VAL A C 1
ATOM 1325 O O . VAL A 1 167 ? -13.932 -5.465 -2.028 1.00 94.62 167 VAL A O 1
ATOM 1328 N N . PRO A 1 168 ? -15.926 -4.793 -2.853 1.00 93.75 168 PRO A N 1
ATOM 1329 C CA . PRO A 1 168 ? -16.648 -5.091 -1.628 1.00 93.75 168 PRO A CA 1
ATOM 1330 C C . PRO A 1 168 ? -16.524 -6.582 -1.285 1.00 93.75 168 PRO A C 1
ATOM 1332 O O . PRO A 1 168 ? -16.562 -7.430 -2.189 1.00 93.75 168 PRO A O 1
ATOM 1335 N N . PRO A 1 169 ? -16.376 -6.930 0.005 1.00 93.69 169 PRO A N 1
ATOM 1336 C CA . PRO A 1 169 ? -16.250 -8.314 0.424 1.00 93.69 169 PRO A CA 1
ATOM 1337 C C . PRO A 1 169 ? -17.503 -9.119 0.071 1.00 93.69 169 PRO A C 1
ATOM 1339 O O . PRO A 1 169 ? -18.612 -8.594 -0.065 1.00 93.69 169 PRO A O 1
ATOM 1342 N N . LEU A 1 170 ? -17.338 -10.437 -0.024 1.00 89.88 170 LEU A N 1
ATOM 1343 C CA . LEU A 1 170 ? -18.479 -11.342 -0.051 1.00 89.88 170 LEU A CA 1
ATOM 1344 C C . LEU A 1 170 ? -19.153 -11.307 1.323 1.00 89.88 170 LEU A C 1
ATOM 1346 O O . LEU A 1 170 ? -18.583 -11.761 2.311 1.00 89.88 170 LEU A O 1
ATOM 1350 N N . MET A 1 171 ? -20.360 -10.749 1.374 1.00 87.31 171 MET A N 1
ATOM 1351 C CA . MET A 1 171 ? -21.132 -10.579 2.605 1.00 87.31 171 MET A CA 1
ATOM 1352 C C . MET A 1 171 ? -22.374 -11.479 2.615 1.00 87.31 171 MET A C 1
ATOM 1354 O O . MET A 1 171 ? -22.902 -11.816 1.547 1.00 87.31 171 MET A O 1
ATOM 1358 N N . PRO A 1 172 ? -22.894 -11.840 3.805 1.00 87.56 172 PRO A N 1
ATOM 1359 C CA . PRO A 1 172 ? -24.182 -12.514 3.925 1.00 87.56 172 PRO A CA 1
ATOM 1360 C C . PRO A 1 172 ? -25.304 -11.732 3.229 1.00 87.56 172 PRO A C 1
ATOM 1362 O O . PRO A 1 172 ? -25.335 -10.500 3.272 1.00 87.56 172 PRO A O 1
ATOM 1365 N N . LYS A 1 173 ? -26.268 -12.448 2.629 1.00 87.81 173 LYS A N 1
ATOM 1366 C CA . LYS A 1 173 ? -27.383 -11.838 1.875 1.00 87.81 173 LYS A CA 1
ATOM 1367 C C . LYS A 1 173 ? -28.137 -10.777 2.682 1.00 87.81 173 LYS A C 1
ATOM 1369 O O . LYS A 1 173 ? -28.431 -9.725 2.133 1.00 87.81 173 LYS A O 1
ATOM 1374 N N . ALA A 1 174 ? -28.379 -11.030 3.969 1.00 85.31 174 ALA A N 1
ATOM 1375 C CA . ALA A 1 174 ? -29.077 -10.099 4.856 1.00 85.31 174 ALA A CA 1
ATOM 1376 C C . ALA A 1 174 ? -28.341 -8.755 5.007 1.00 85.31 174 ALA A C 1
ATOM 1378 O O . ALA A 1 174 ? -28.960 -7.699 4.936 1.00 85.31 174 ALA A O 1
ATOM 1379 N N . VAL A 1 175 ? -27.007 -8.776 5.142 1.00 86.12 175 VAL A N 1
ATOM 1380 C CA . VAL A 1 175 ? -26.198 -7.545 5.212 1.00 86.12 175 VAL A CA 1
ATOM 1381 C C . VAL A 1 175 ? -26.311 -6.770 3.905 1.00 86.12 175 VAL A C 1
ATOM 1383 O O . VAL A 1 175 ? -26.523 -5.561 3.921 1.00 86.12 175 VAL A O 1
ATOM 1386 N N . ARG A 1 176 ? -26.206 -7.475 2.776 1.00 85.94 176 ARG A N 1
ATOM 1387 C CA . ARG A 1 176 ? -26.287 -6.865 1.450 1.00 85.94 176 ARG A CA 1
ATOM 1388 C C . ARG A 1 176 ? -27.656 -6.234 1.180 1.00 85.94 176 ARG A C 1
ATOM 1390 O O . ARG A 1 176 ? -27.694 -5.112 0.694 1.00 85.94 176 ARG A O 1
ATOM 1397 N N . GLN A 1 177 ? -28.746 -6.929 1.505 1.00 86.44 177 GLN A N 1
ATOM 1398 C CA . GLN A 1 177 ? -30.112 -6.417 1.335 1.00 86.44 177 GLN A CA 1
ATOM 1399 C C . GLN A 1 177 ? -30.320 -5.127 2.126 1.00 86.44 177 GLN A C 1
ATOM 1401 O O . GLN A 1 177 ? -30.732 -4.125 1.554 1.00 86.44 177 GLN A O 1
ATOM 1406 N N . ARG A 1 178 ? -29.905 -5.114 3.395 1.00 86.94 178 ARG A N 1
ATOM 1407 C CA . ARG A 1 178 ? -29.964 -3.923 4.247 1.00 86.94 178 ARG A CA 1
ATOM 1408 C C . ARG A 1 178 ? -29.185 -2.734 3.671 1.00 86.94 178 ARG A C 1
ATOM 1410 O O . ARG A 1 178 ? -29.684 -1.615 3.688 1.00 86.94 178 ARG A O 1
ATOM 1417 N N . LEU A 1 179 ? -27.976 -2.956 3.149 1.00 84.44 179 LEU A N 1
ATOM 1418 C CA . LEU A 1 179 ? -27.192 -1.886 2.513 1.00 84.44 179 LEU A CA 1
ATOM 1419 C C . LEU A 1 179 ? -27.851 -1.377 1.219 1.00 84.44 179 LEU A C 1
ATOM 1421 O O . LEU A 1 179 ? -27.825 -0.181 0.941 1.00 84.44 179 LEU A O 1
ATOM 1425 N N . GLU A 1 180 ? -28.447 -2.269 0.423 1.00 85.25 180 GLU A N 1
ATOM 1426 C CA . GLU A 1 180 ? -29.185 -1.899 -0.792 1.00 85.25 180 GLU A CA 1
ATOM 1427 C C . GLU A 1 180 ? -30.465 -1.103 -0.466 1.00 85.25 180 GLU A C 1
ATOM 1429 O O . GLU A 1 180 ? -30.793 -0.163 -1.188 1.00 85.25 180 GLU A O 1
ATOM 1434 N N . GLU A 1 181 ? -31.164 -1.435 0.621 1.00 84.00 181 GLU A N 1
ATOM 1435 C CA . GLU A 1 181 ? -32.325 -0.691 1.132 1.00 84.00 181 GLU A CA 1
ATOM 1436 C C . GLU A 1 181 ? -31.930 0.698 1.650 1.00 84.00 181 GLU A C 1
ATOM 1438 O O . GLU A 1 181 ? -32.540 1.691 1.256 1.00 84.00 181 GLU A O 1
ATOM 1443 N N . ALA A 1 182 ? -30.856 0.796 2.440 1.00 81.25 182 ALA A N 1
ATOM 1444 C CA . ALA A 1 182 ? -30.345 2.075 2.933 1.00 81.25 182 ALA A CA 1
ATOM 1445 C C . ALA A 1 182 ? -29.984 3.037 1.784 1.00 81.25 182 ALA A C 1
ATOM 1447 O O . ALA A 1 182 ? -30.379 4.202 1.804 1.00 81.25 182 ALA A O 1
ATOM 1448 N N . LYS A 1 183 ? -29.328 2.536 0.724 1.00 79.75 183 LYS A N 1
ATOM 1449 C CA . LYS A 1 183 ? -28.987 3.336 -0.470 1.00 79.75 183 LYS A CA 1
ATOM 1450 C C . LYS A 1 183 ? -30.210 3.835 -1.250 1.00 79.75 183 LYS A C 1
ATOM 1452 O O . LYS A 1 183 ? -30.105 4.843 -1.944 1.00 79.75 183 LYS A O 1
ATOM 1457 N N . LYS A 1 184 ? -31.349 3.133 -1.196 1.00 78.94 184 LYS A N 1
ATOM 1458 C CA . LYS A 1 184 ? -32.594 3.593 -1.838 1.00 78.94 184 LYS A CA 1
ATOM 1459 C C . LYS A 1 184 ? -33.223 4.746 -1.067 1.00 78.94 184 LYS A C 1
ATOM 1461 O O . LYS A 1 184 ? -33.685 5.692 -1.691 1.00 78.94 184 LYS A O 1
ATOM 1466 N N . ASN A 1 185 ? -33.195 4.675 0.261 1.00 67.94 185 ASN A N 1
ATOM 1467 C CA . ASN A 1 185 ? -33.775 5.705 1.120 1.00 67.94 185 ASN A CA 1
ATOM 1468 C C . ASN A 1 185 ? -32.986 7.025 1.058 1.00 67.94 185 ASN A C 1
ATOM 1470 O O . ASN A 1 185 ? -33.583 8.092 1.135 1.00 67.94 185 ASN A O 1
ATOM 1474 N N . ASP A 1 186 ? -31.668 6.956 0.849 1.00 64.31 186 ASP A N 1
ATOM 1475 C CA . ASP A 1 186 ? -30.781 8.127 0.754 1.00 64.31 186 ASP A CA 1
ATOM 1476 C C . ASP A 1 186 ? -30.877 8.871 -0.600 1.00 64.31 186 ASP A C 1
ATOM 1478 O O . ASP A 1 186 ? -30.554 10.050 -0.711 1.00 64.31 186 ASP A O 1
ATOM 1482 N N . ARG A 1 187 ? -31.377 8.213 -1.659 1.00 52.81 187 ARG A N 1
ATOM 1483 C CA . ARG A 1 187 ? -31.479 8.781 -3.023 1.00 52.81 187 ARG A CA 1
ATOM 1484 C C . ARG A 1 187 ? -32.808 9.488 -3.337 1.00 52.81 187 ARG A C 1
ATOM 1486 O O . ARG A 1 187 ? -33.100 9.722 -4.508 1.00 52.81 187 ARG A O 1
ATOM 1493 N N . GLY A 1 188 ? -33.570 9.875 -2.314 1.00 39.47 188 GLY A N 1
ATOM 1494 C CA . GLY A 1 188 ? -34.778 10.694 -2.447 1.00 39.47 188 GLY A CA 1
ATOM 1495 C C . GLY A 1 188 ? -36.071 9.887 -2.356 1.00 39.47 188 GLY A C 1
ATOM 1496 O O . GLY A 1 188 ? -36.486 9.235 -3.313 1.00 39.47 188 GLY A O 1
ATOM 1497 N N . TYR A 1 189 ? -36.730 9.991 -1.203 1.00 34.84 189 TYR A N 1
ATOM 1498 C CA . TYR A 1 189 ? -38.164 9.758 -1.072 1.00 34.84 189 TYR A CA 1
ATOM 1499 C C . TYR A 1 189 ? -38.846 11.130 -1.060 1.00 34.84 189 TYR A C 1
ATOM 1501 O O . TYR A 1 189 ? -38.495 11.982 -0.241 1.00 34.84 189 TYR A O 1
ATOM 1509 N N . ASP A 1 190 ? -39.776 11.343 -1.994 1.00 36.84 190 ASP A N 1
ATOM 1510 C CA . ASP A 1 190 ? -40.660 12.508 -2.026 1.00 36.84 190 ASP A CA 1
ATOM 1511 C C . ASP A 1 190 ? -41.322 12.706 -0.653 1.00 36.84 190 ASP A C 1
ATOM 1513 O O . ASP A 1 190 ? -41.844 11.764 -0.045 1.00 36.84 190 ASP A O 1
ATOM 1517 N N . GLN A 1 191 ? -41.302 13.951 -0.173 1.00 37.94 191 GLN A N 1
ATOM 1518 C CA . GLN A 1 191 ? -42.100 14.408 0.962 1.00 37.94 191 GLN A CA 1
ATOM 1519 C C . GLN A 1 191 ? -43.578 14.385 0.562 1.00 37.94 191 GLN A C 1
ATOM 1521 O O . GLN A 1 191 ? -44.103 15.410 0.160 1.00 37.94 191 GLN A O 1
ATOM 1526 N N . ASP A 1 192 ? -44.228 13.225 0.619 1.00 35.03 192 ASP A N 1
ATOM 1527 C CA . ASP A 1 192 ? -45.674 13.113 0.855 1.00 35.03 192 ASP A CA 1
ATOM 1528 C C . ASP A 1 192 ? -46.096 11.642 0.951 1.00 35.03 192 ASP A C 1
ATOM 1530 O O . ASP A 1 192 ? -46.751 11.074 0.082 1.00 35.03 192 ASP A O 1
ATOM 1534 N N . SER A 1 193 ? -45.749 10.999 2.065 1.00 35.56 193 SER A N 1
ATOM 1535 C CA . SER A 1 193 ? -46.606 9.951 2.619 1.00 35.56 193 SER A CA 1
ATOM 1536 C C . SER A 1 193 ? -46.261 9.724 4.082 1.00 35.56 193 SER A C 1
ATOM 1538 O O . SER A 1 193 ? -45.253 9.104 4.424 1.00 35.56 193 SER A O 1
ATOM 1540 N N . SER A 1 194 ? -47.138 10.202 4.958 1.00 41.22 194 SER A N 1
ATOM 1541 C CA . SER A 1 194 ? -47.266 9.712 6.322 1.00 41.22 194 SER A CA 1
ATOM 1542 C C . SER A 1 194 ? -47.653 8.232 6.284 1.00 41.22 194 SER A C 1
ATOM 1544 O O . SER A 1 194 ? -48.830 7.874 6.266 1.00 41.22 194 SER A O 1
ATOM 1546 N N . SER A 1 195 ? -46.658 7.360 6.267 1.00 31.39 195 SER A N 1
ATOM 1547 C CA . SER A 1 195 ? -46.829 5.950 6.585 1.00 31.39 195 SER A CA 1
ATOM 1548 C C . SER A 1 195 ? -45.681 5.533 7.480 1.00 31.39 195 SER A C 1
ATOM 1550 O O . SER A 1 195 ? -44.531 5.482 7.052 1.00 31.39 195 SER A O 1
ATOM 1552 N N . ALA A 1 196 ? -46.027 5.271 8.738 1.00 38.97 196 ALA A N 1
ATOM 1553 C CA . ALA A 1 196 ? -45.191 4.589 9.703 1.00 38.97 196 ALA A CA 1
ATOM 1554 C C . ALA A 1 196 ? -44.680 3.276 9.088 1.00 38.97 196 ALA A C 1
ATOM 1556 O O . ALA A 1 196 ? -45.403 2.283 9.019 1.00 38.97 196 ALA A O 1
ATOM 1557 N N . GLY A 1 197 ? -43.447 3.309 8.591 1.00 30.45 197 GLY A N 1
ATOM 1558 C CA . GLY A 1 197 ? -42.683 2.140 8.192 1.00 30.45 197 GLY A CA 1
ATOM 1559 C C . GLY A 1 197 ? -41.778 1.747 9.346 1.00 30.45 197 GLY A C 1
ATOM 1560 O O . GLY A 1 197 ? -40.657 2.235 9.450 1.00 30.45 197 GLY A O 1
ATOM 1561 N N . ASP A 1 198 ? -42.287 0.889 10.223 1.00 37.97 198 ASP A N 1
ATOM 1562 C CA . ASP A 1 198 ? -41.486 0.085 11.142 1.00 37.97 198 ASP A CA 1
ATOM 1563 C C . ASP A 1 198 ? -40.576 -0.839 10.311 1.00 37.97 198 ASP A C 1
ATOM 1565 O O . ASP A 1 198 ? -40.971 -1.915 9.866 1.00 37.97 198 ASP A O 1
ATOM 1569 N N . GLY A 1 199 ? -39.378 -0.346 9.990 1.00 31.59 199 GLY A N 1
ATOM 1570 C CA . GLY A 1 199 ? -38.325 -1.055 9.265 1.00 31.59 199 GLY A CA 1
ATOM 1571 C C . GLY A 1 199 ? -37.187 -1.414 10.212 1.00 31.59 199 GLY A C 1
ATOM 1572 O O . GLY A 1 199 ? -36.075 -0.911 10.069 1.00 31.59 199 GLY A O 1
ATOM 1573 N N . GLY A 1 200 ? -37.489 -2.220 11.232 1.00 36.44 200 GLY A N 1
ATOM 1574 C CA . GLY A 1 200 ? -36.574 -2.584 12.309 1.00 36.44 200 GLY A CA 1
ATOM 1575 C C . GLY A 1 200 ? -35.294 -3.286 11.845 1.00 36.44 200 GLY A C 1
ATOM 1576 O O . GLY A 1 200 ? -35.221 -4.512 11.783 1.00 36.44 200 GLY A O 1
ATOM 1577 N N . ALA A 1 201 ? -34.218 -2.521 11.668 1.00 49.06 201 ALA A N 1
ATOM 1578 C CA . ALA A 1 201 ? -32.909 -2.974 12.116 1.00 49.06 201 ALA A CA 1
ATOM 1579 C C . ALA A 1 201 ? -32.905 -2.823 13.644 1.00 49.06 201 ALA A C 1
ATOM 1581 O O . ALA A 1 201 ? -32.659 -1.734 14.155 1.00 49.06 201 ALA A O 1
ATOM 1582 N N . GLY A 1 202 ? -33.284 -3.887 14.361 1.00 61.22 202 GLY A N 1
ATOM 1583 C CA . GLY A 1 202 ? -33.377 -3.869 15.822 1.00 61.22 202 GLY A CA 1
ATOM 1584 C C . GLY A 1 202 ? -32.114 -3.275 16.444 1.00 61.22 202 GLY A C 1
ATOM 1585 O O . GLY A 1 202 ? -31.006 -3.719 16.135 1.00 61.22 202 GLY A O 1
ATOM 1586 N N . GLN A 1 203 ? -32.292 -2.248 17.276 1.00 80.06 203 GLN A N 1
ATOM 1587 C CA . GLN A 1 203 ? -31.202 -1.598 17.991 1.00 80.06 203 GLN A CA 1
ATOM 1588 C C . GLN A 1 203 ? -30.424 -2.663 18.769 1.00 80.06 203 GLN A C 1
ATOM 1590 O O . GLN A 1 203 ? -31.018 -3.481 19.480 1.00 80.06 203 GLN A O 1
ATOM 1595 N N . LEU A 1 204 ? -29.103 -2.692 18.593 1.00 89.69 204 LEU A N 1
ATOM 1596 C CA . LEU A 1 204 ? -28.276 -3.680 19.273 1.00 89.69 204 LEU A CA 1
ATOM 1597 C C . LEU A 1 204 ? -28.346 -3.473 20.787 1.00 89.69 204 LEU A C 1
ATOM 1599 O O . LEU A 1 204 ? -28.442 -2.342 21.261 1.00 89.69 204 LEU A O 1
ATOM 1603 N N . THR A 1 205 ? -28.274 -4.570 21.539 1.00 92.00 205 THR A N 1
ATOM 1604 C CA . THR A 1 205 ? -28.250 -4.570 23.007 1.00 92.00 205 THR A CA 1
ATOM 1605 C C . THR A 1 205 ? -26.912 -5.099 23.527 1.00 92.00 205 THR A C 1
ATOM 1607 O O . THR A 1 205 ? -26.182 -5.784 22.813 1.00 92.00 205 THR A O 1
ATOM 1610 N N . GLU A 1 206 ? -26.599 -4.861 24.804 1.00 92.56 206 GLU A N 1
ATOM 1611 C CA . GLU A 1 206 ? -25.347 -5.324 25.437 1.00 92.56 206 GLU A CA 1
ATOM 1612 C C . GLU A 1 206 ? -25.187 -6.856 25.486 1.00 92.56 206 GLU A C 1
ATOM 1614 O O . GLU A 1 206 ? -24.092 -7.377 25.708 1.00 92.56 206 GLU A O 1
ATOM 1619 N N . THR A 1 207 ? -26.279 -7.608 25.330 1.00 93.38 207 THR A N 1
ATOM 1620 C CA . THR A 1 207 ? -26.260 -9.079 25.314 1.00 93.38 207 THR A CA 1
ATOM 1621 C C . THR A 1 207 ? -25.995 -9.648 23.925 1.00 93.38 207 THR A C 1
ATOM 1623 O O . THR A 1 207 ? -25.665 -10.829 23.795 1.00 93.38 207 THR A O 1
ATOM 1626 N N . MET A 1 208 ? -26.127 -8.827 22.882 1.00 95.62 208 MET A N 1
ATOM 1627 C CA . MET A 1 208 ? -25.829 -9.245 21.524 1.00 95.62 208 MET A CA 1
ATOM 1628 C C . MET A 1 208 ? -24.327 -9.366 21.302 1.00 95.62 208 MET A C 1
ATOM 1630 O O . MET A 1 208 ? -23.497 -8.732 21.954 1.00 95.62 208 MET A O 1
ATOM 1634 N N . HIS A 1 209 ? -24.002 -10.211 20.339 1.00 96.69 209 HIS A N 1
ATOM 1635 C CA . HIS A 1 209 ? -22.649 -10.506 19.921 1.00 96.69 209 HIS A CA 1
ATOM 1636 C C . HIS A 1 209 ? -22.466 -10.020 18.487 1.00 96.69 209 HIS A C 1
ATOM 1638 O O . HIS A 1 209 ? -23.291 -10.344 17.628 1.00 96.69 209 HIS A O 1
ATOM 1644 N N . ILE A 1 210 ? -21.385 -9.286 18.221 1.00 96.19 210 ILE A N 1
ATOM 1645 C CA . ILE A 1 210 ? -21.043 -8.743 16.903 1.00 96.19 210 ILE A CA 1
ATOM 1646 C C . ILE A 1 210 ? -19.725 -9.312 16.376 1.00 96.19 210 ILE A C 1
ATOM 1648 O O . ILE A 1 210 ? -18.825 -9.629 17.146 1.00 96.19 210 ILE A O 1
ATOM 1652 N N . ALA A 1 211 ? -19.606 -9.451 15.060 1.00 96.00 211 ALA A N 1
ATOM 1653 C CA . ALA A 1 211 ? -18.366 -9.832 14.382 1.00 96.00 211 ALA A CA 1
ATOM 1654 C C . ALA A 1 211 ? -18.265 -9.102 13.045 1.00 96.00 211 ALA A C 1
ATOM 1656 O O . ALA A 1 211 ? -19.295 -8.881 12.402 1.00 96.00 211 ALA A O 1
ATOM 1657 N N . LEU A 1 212 ? -17.048 -8.781 12.591 1.00 96.31 212 LEU A N 1
ATOM 1658 C CA . LEU A 1 212 ? -16.859 -8.226 11.248 1.00 96.31 212 LEU A CA 1
ATOM 1659 C C . LEU A 1 212 ? -17.460 -9.144 10.177 1.00 96.31 212 LEU A C 1
ATOM 1661 O O . LEU A 1 212 ? -17.395 -10.370 10.271 1.00 96.31 212 LEU A O 1
ATOM 1665 N N . VAL A 1 213 ? -17.999 -8.548 9.117 1.00 95.19 213 VAL A N 1
ATOM 1666 C CA . VAL A 1 213 ? -18.577 -9.298 7.992 1.00 95.19 213 VAL A CA 1
ATOM 1667 C C . VAL A 1 213 ? -17.533 -10.103 7.221 1.00 95.19 213 VAL A C 1
ATOM 1669 O O . VAL A 1 213 ? -17.844 -11.171 6.696 1.00 95.19 213 VAL A O 1
ATOM 1672 N N . ALA A 1 214 ? -16.297 -9.605 7.143 1.00 94.12 214 ALA A N 1
ATOM 1673 C CA . ALA A 1 214 ? -15.202 -10.249 6.434 1.00 94.12 214 ALA A CA 1
ATOM 1674 C C . ALA A 1 214 ? -13.841 -9.793 6.970 1.00 94.12 214 ALA A C 1
ATOM 1676 O O . ALA A 1 214 ? -13.684 -8.667 7.443 1.00 94.12 214 ALA A O 1
ATOM 1677 N N . LYS A 1 215 ? -12.826 -10.654 6.831 1.00 92.06 215 LYS A N 1
ATOM 1678 C CA . LYS A 1 215 ? -11.455 -10.314 7.220 1.00 92.06 215 LYS A CA 1
ATOM 1679 C C . LYS A 1 215 ? -10.961 -9.100 6.441 1.00 92.06 215 LYS A C 1
ATOM 1681 O O . LYS A 1 215 ? -11.018 -9.077 5.212 1.00 92.06 215 LYS A O 1
ATOM 1686 N N . GLY A 1 216 ? -10.419 -8.126 7.165 1.00 92.00 216 GLY A N 1
ATOM 1687 C CA . GLY A 1 216 ? -9.794 -6.949 6.579 1.00 92.00 216 GLY A CA 1
ATOM 1688 C C . GLY A 1 216 ? -10.763 -6.038 5.832 1.00 92.00 216 GLY A C 1
ATOM 1689 O O . GLY A 1 216 ? -10.300 -5.246 5.025 1.00 92.00 216 GLY A O 1
ATOM 1690 N N . CYS A 1 217 ? -12.083 -6.118 6.038 1.00 94.6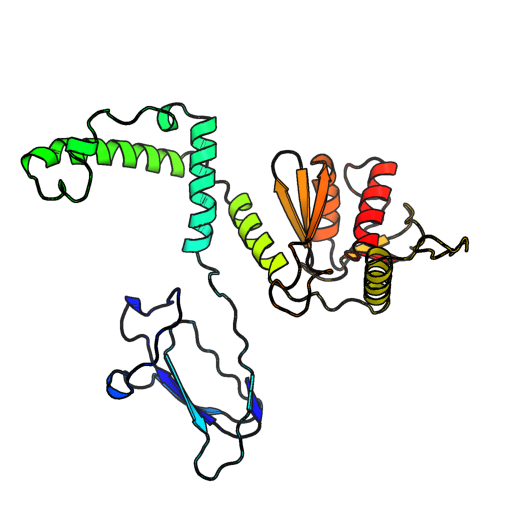9 217 CYS A N 1
ATOM 1691 C CA . CYS A 1 217 ? -13.024 -5.217 5.362 1.00 94.69 217 CYS A CA 1
ATOM 1692 C C . CYS A 1 217 ? -12.930 -3.757 5.834 1.00 94.69 217 CYS A C 1
ATOM 1694 O O . CYS A 1 217 ? -13.463 -2.887 5.143 1.00 94.69 217 CYS A O 1
ATOM 1696 N N . ALA A 1 218 ? -12.238 -3.508 6.950 1.00 97.12 218 ALA A N 1
ATOM 1697 C CA . ALA A 1 218 ? -12.001 -2.198 7.541 1.00 97.12 218 ALA A CA 1
ATOM 1698 C C . ALA A 1 218 ? -10.534 -2.017 7.983 1.00 97.12 218 ALA A C 1
ATOM 1700 O O . ALA A 1 218 ? -9.822 -3.006 8.181 1.00 97.12 218 ALA A O 1
ATOM 1701 N N . ARG A 1 219 ? -10.103 -0.760 8.129 1.00 97.62 219 ARG A N 1
ATOM 1702 C CA . ARG A 1 219 ? -8.801 -0.324 8.654 1.00 97.62 219 ARG A CA 1
ATOM 1703 C C . ARG A 1 219 ? -9.019 0.854 9.596 1.00 97.62 219 ARG A C 1
ATOM 1705 O O . ARG A 1 219 ? -9.658 1.824 9.202 1.00 97.62 219 ARG A O 1
ATOM 1712 N N . LEU A 1 220 ? -8.484 0.754 10.806 1.00 97.69 220 LEU A N 1
ATOM 1713 C CA . LEU A 1 220 ? -8.403 1.871 11.740 1.00 97.69 220 LEU A CA 1
ATOM 1714 C C . LEU A 1 220 ? -7.167 2.713 11.412 1.00 97.69 220 LEU A C 1
ATOM 1716 O O . LEU A 1 220 ? -6.114 2.145 11.130 1.00 97.69 220 LEU A O 1
ATOM 1720 N N . VAL A 1 221 ? -7.318 4.034 11.415 1.00 97.00 221 VAL A N 1
ATOM 1721 C CA . VAL A 1 221 ? -6.250 5.013 11.186 1.00 97.00 221 VAL A CA 1
ATOM 1722 C C . VAL A 1 221 ? -6.455 6.178 12.149 1.00 97.00 221 VAL A C 1
ATOM 1724 O O . VAL A 1 221 ? -7.565 6.697 12.253 1.00 97.00 221 VAL A O 1
ATOM 1727 N N . MET A 1 222 ? -5.395 6.606 12.831 1.00 94.12 222 MET A N 1
ATOM 1728 C CA . MET A 1 222 ? -5.445 7.797 13.681 1.00 94.12 222 MET A CA 1
ATOM 1729 C C . MET A 1 222 ? -5.164 9.053 12.853 1.00 94.12 222 MET A C 1
ATOM 1731 O O . MET A 1 222 ? -4.118 9.163 12.210 1.00 94.12 222 MET A O 1
ATOM 1735 N N . GLU A 1 223 ? -6.088 10.012 12.881 1.00 90.81 223 GLU A N 1
ATOM 1736 C CA . GLU A 1 223 ? -5.960 11.303 12.201 1.00 90.81 223 GLU A CA 1
ATOM 1737 C C . GLU A 1 223 ? -6.185 12.435 13.213 1.00 90.81 223 GLU A C 1
ATOM 1739 O O . GLU A 1 223 ? -7.314 12.824 13.509 1.00 90.81 223 GLU A O 1
ATOM 1744 N N . GLY A 1 224 ? -5.093 12.957 13.782 1.00 87.12 224 GLY A N 1
ATOM 1745 C CA . GLY A 1 224 ? -5.172 13.925 14.879 1.00 87.12 224 GLY A CA 1
ATOM 1746 C C . GLY A 1 224 ? -5.782 13.290 16.132 1.00 87.12 224 GLY A C 1
ATOM 1747 O O . GLY A 1 224 ? -5.259 12.298 16.627 1.00 87.12 224 GLY A O 1
ATOM 1748 N N . GLU A 1 225 ? -6.887 13.857 16.618 1.00 89.00 225 GLU A N 1
ATOM 1749 C CA . GLU A 1 225 ? -7.646 13.371 17.788 1.00 89.00 225 GLU A CA 1
ATOM 1750 C C . GLU A 1 225 ? -8.829 12.460 17.394 1.00 89.00 225 GLU A C 1
ATOM 1752 O O . GLU A 1 225 ? -9.687 12.146 18.217 1.00 89.00 225 GLU A O 1
ATOM 1757 N N . ALA A 1 226 ? -8.910 12.045 16.124 1.00 94.31 226 ALA A N 1
ATOM 1758 C CA . ALA A 1 226 ? -9.972 11.180 15.624 1.00 94.31 226 ALA A CA 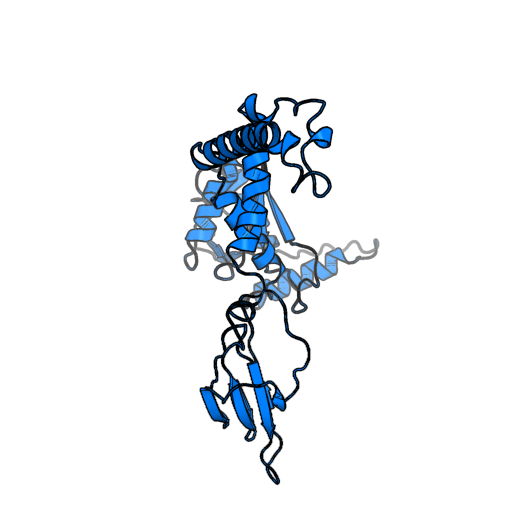1
ATOM 1759 C C . ALA A 1 226 ? -9.456 9.776 15.283 1.00 94.31 226 ALA A C 1
ATOM 1761 O O . ALA A 1 226 ? -8.441 9.602 14.601 1.00 94.31 226 ALA A O 1
ATOM 1762 N N . ALA A 1 227 ? -10.219 8.770 15.704 1.00 96.12 227 ALA A N 1
ATOM 1763 C CA . ALA A 1 227 ? -10.082 7.385 15.284 1.00 96.12 227 ALA A CA 1
ATOM 1764 C C . ALA A 1 227 ? -10.936 7.161 14.025 1.00 96.12 227 ALA A C 1
ATOM 1766 O O . ALA A 1 227 ? -12.161 7.036 14.097 1.00 96.12 227 ALA A O 1
ATOM 1767 N N . MET A 1 228 ? -10.301 7.129 12.853 1.00 97.69 228 MET A N 1
ATOM 1768 C CA . MET A 1 228 ? -10.979 6.983 11.565 1.00 97.69 228 MET A CA 1
ATOM 1769 C C . MET A 1 228 ? -11.034 5.514 11.151 1.00 97.69 228 MET A C 1
ATOM 1771 O O . MET A 1 228 ? -10.004 4.874 10.934 1.00 97.69 228 MET A O 1
ATOM 1775 N N . LEU A 1 229 ? -12.241 4.971 10.989 1.00 97.94 229 LEU A N 1
ATOM 1776 C CA . LEU A 1 229 ? -12.431 3.613 10.488 1.00 97.94 229 LEU A CA 1
ATOM 1777 C C . LEU A 1 229 ? -12.785 3.639 8.999 1.00 97.94 229 LEU A C 1
ATOM 1779 O O . LEU A 1 229 ? -13.934 3.872 8.631 1.00 97.94 229 LEU A O 1
ATOM 1783 N N . TYR A 1 230 ? -11.806 3.365 8.143 1.00 98.25 230 TYR A N 1
ATOM 1784 C CA . TYR A 1 230 ? -11.991 3.228 6.699 1.00 98.25 230 TYR A CA 1
ATOM 1785 C C . TYR A 1 230 ? -12.503 1.838 6.348 1.00 98.25 230 TYR A C 1
ATOM 1787 O O . TYR A 1 230 ? -12.045 0.849 6.925 1.00 98.25 230 TYR A O 1
ATOM 1795 N N . PHE A 1 231 ? -13.414 1.715 5.382 1.00 97.44 231 PHE A N 1
ATOM 1796 C CA . PHE A 1 231 ? -14.005 0.415 5.060 1.00 97.44 231 PHE A CA 1
ATOM 1797 C C . PHE A 1 231 ? -14.398 0.215 3.596 1.00 97.44 231 PHE A C 1
ATOM 1799 O O . PHE A 1 231 ? -14.468 1.144 2.805 1.00 97.44 231 PHE A O 1
ATOM 1806 N N . SER A 1 232 ? -14.625 -1.052 3.232 1.00 96.19 232 SER A N 1
ATOM 1807 C CA . SER A 1 232 ? -14.841 -1.493 1.842 1.00 96.19 232 SER A CA 1
ATOM 1808 C C . SER A 1 232 ? -16.206 -2.133 1.577 1.00 96.19 232 SER A C 1
ATOM 1810 O O . SER A 1 232 ? -16.507 -2.489 0.442 1.00 96.19 232 SER A O 1
ATOM 1812 N N . THR A 1 233 ? -17.063 -2.293 2.591 1.00 94.38 233 THR A N 1
ATOM 1813 C CA . THR A 1 233 ? -18.394 -2.923 2.445 1.00 94.38 233 THR A CA 1
ATOM 1814 C C . THR A 1 233 ? -19.327 -2.142 1.523 1.00 94.38 233 THR A C 1
ATOM 1816 O O . THR A 1 233 ? -20.160 -2.746 0.848 1.00 94.38 233 THR A O 1
ATOM 1819 N N . ALA A 1 234 ? -19.153 -0.822 1.447 1.00 92.56 234 ALA A N 1
ATOM 1820 C CA . ALA A 1 234 ? -19.930 0.064 0.589 1.00 92.56 234 ALA A CA 1
ATOM 1821 C C . ALA A 1 234 ? -19.291 0.335 -0.790 1.00 92.56 234 ALA A C 1
ATOM 1823 O O . ALA A 1 234 ? -19.954 0.954 -1.628 1.00 92.56 234 ALA A O 1
ATOM 1824 N N . ASN A 1 235 ? -18.074 -0.170 -1.053 1.00 94.69 235 ASN A N 1
ATOM 1825 C CA . ASN A 1 235 ? -17.381 0.003 -2.334 1.00 94.69 235 ASN A CA 1
ATOM 1826 C C . ASN A 1 235 ? -18.179 -0.602 -3.498 1.00 94.69 235 ASN A C 1
ATOM 1828 O O . ASN A 1 235 ? -18.930 -1.570 -3.343 1.00 94.69 235 ASN A O 1
ATOM 1832 N N . SER A 1 236 ? -17.958 -0.081 -4.706 1.00 93.12 236 SER A N 1
ATOM 1833 C CA . SER A 1 236 ? -18.477 -0.701 -5.925 1.00 93.12 236 SER A CA 1
ATOM 1834 C C . SER A 1 236 ? -17.531 -1.783 -6.462 1.00 93.12 236 SER A C 1
ATOM 1836 O O . SER A 1 236 ? -16.386 -1.936 -6.043 1.00 93.12 236 SER A O 1
ATOM 1838 N N . LYS A 1 237 ? -18.018 -2.565 -7.432 1.00 94.00 237 LYS A N 1
ATOM 1839 C CA . LYS A 1 237 ? -17.175 -3.504 -8.193 1.00 94.00 237 LYS A CA 1
ATOM 1840 C C . LYS A 1 237 ? -16.298 -2.803 -9.238 1.00 94.00 237 LYS A C 1
ATOM 1842 O O . LYS A 1 237 ? -15.467 -3.460 -9.858 1.00 94.00 237 LYS A O 1
ATOM 1847 N N . VAL A 1 238 ? -16.515 -1.508 -9.461 1.00 95.81 238 VAL A N 1
ATOM 1848 C CA . VAL A 1 238 ? -15.693 -0.672 -10.335 1.00 95.81 238 VAL A CA 1
ATOM 1849 C C . VAL A 1 238 ? -14.583 -0.071 -9.479 1.00 95.81 238 VAL A C 1
ATOM 1851 O O . VAL A 1 238 ? -14.846 0.433 -8.389 1.00 95.81 238 VAL A O 1
ATOM 1854 N N . PHE A 1 239 ? -13.338 -0.148 -9.951 1.00 95.06 239 PHE A N 1
ATOM 1855 C CA . PHE A 1 239 ? -12.182 0.346 -9.202 1.00 95.06 239 PHE A CA 1
ATOM 1856 C C . PHE A 1 239 ? -12.375 1.815 -8.811 1.00 95.06 239 PHE A C 1
ATOM 1858 O O . PHE A 1 239 ? -12.534 2.659 -9.691 1.00 95.06 239 PHE A O 1
ATOM 1865 N N . LYS A 1 240 ? -12.391 2.088 -7.498 1.00 94.94 240 LYS A N 1
ATOM 1866 C CA . LYS A 1 240 ? -12.642 3.418 -6.917 1.00 94.94 240 LYS A CA 1
ATOM 1867 C C . LYS A 1 240 ? -13.859 4.136 -7.524 1.00 94.94 240 LYS A C 1
ATOM 1869 O O . LYS A 1 240 ? -13.845 5.347 -7.707 1.00 94.94 240 LYS A O 1
ATOM 1874 N N . GLY A 1 241 ? -14.906 3.379 -7.868 1.00 93.94 241 GLY A N 1
ATOM 1875 C CA . GLY A 1 241 ? -16.129 3.938 -8.452 1.00 93.94 241 GLY A CA 1
ATOM 1876 C C . GLY A 1 241 ? -17.027 4.671 -7.451 1.00 93.94 241 GLY A C 1
ATOM 1877 O O . GLY A 1 241 ? -17.950 5.354 -7.871 1.00 93.94 241 GLY A O 1
ATOM 1878 N N . GLU A 1 242 ? -16.771 4.508 -6.153 1.00 93.62 242 GLU A N 1
ATOM 1879 C CA . GLU A 1 242 ? -17.406 5.265 -5.069 1.00 93.62 242 GLU A CA 1
ATOM 1880 C C . GLU A 1 242 ? -16.322 6.086 -4.359 1.00 93.62 242 GLU A C 1
ATOM 1882 O O . GLU A 1 242 ? -15.136 5.722 -4.388 1.00 93.62 242 GLU A O 1
ATOM 1887 N N . GLU A 1 243 ? -16.725 7.168 -3.698 1.00 95.06 243 GLU A N 1
ATOM 1888 C CA . GLU A 1 243 ? -15.830 7.915 -2.815 1.00 95.06 243 GLU A CA 1
ATOM 1889 C C . GLU A 1 243 ? -15.345 7.043 -1.653 1.00 95.06 243 GLU A C 1
ATOM 1891 O O . GLU A 1 243 ? -15.941 6.016 -1.314 1.00 95.06 243 GLU A O 1
ATOM 1896 N N . GLU A 1 244 ? -14.228 7.436 -1.054 1.00 95.88 244 GLU A N 1
ATOM 1897 C CA . GLU A 1 244 ? -13.666 6.722 0.084 1.00 95.88 244 GLU A CA 1
ATOM 1898 C C . GLU A 1 244 ? -14.626 6.756 1.279 1.00 95.88 244 GLU A C 1
ATOM 1900 O O . GLU A 1 244 ? -15.164 7.800 1.635 1.00 95.88 244 GLU A O 1
ATOM 1905 N N . GLN A 1 245 ? -14.854 5.593 1.885 1.00 95.12 245 GLN A N 1
ATOM 1906 C CA . GLN A 1 245 ? -15.835 5.421 2.949 1.00 95.12 245 GLN A CA 1
ATOM 1907 C C . GLN A 1 245 ? -15.129 5.344 4.301 1.00 95.12 245 GLN A C 1
ATOM 1909 O O . GLN A 1 245 ? -14.233 4.513 4.492 1.00 95.12 245 GLN A O 1
ATOM 1914 N N . SER A 1 246 ? -15.552 6.183 5.243 1.00 96.69 246 SER A N 1
ATOM 1915 C CA . SER A 1 246 ? -14.994 6.237 6.592 1.00 96.69 246 SER A CA 1
ATOM 1916 C C . SER A 1 246 ? -16.055 6.547 7.646 1.00 96.69 246 SER A C 1
ATOM 1918 O O . SER A 1 246 ? -17.113 7.104 7.353 1.00 96.69 246 SER A O 1
ATOM 1920 N N . LEU A 1 247 ? -15.780 6.137 8.882 1.00 97.00 247 LEU A N 1
ATOM 1921 C CA . LEU A 1 247 ? -16.568 6.471 10.064 1.00 97.00 247 LEU A CA 1
ATOM 1922 C C . LEU A 1 247 ? -15.644 7.131 11.094 1.00 97.00 247 LEU A C 1
ATOM 1924 O O . LEU A 1 247 ? -14.682 6.482 11.515 1.00 97.00 247 LEU A O 1
ATOM 1928 N N . PRO A 1 248 ? -15.903 8.387 11.489 1.00 96.62 248 PRO A N 1
ATOM 1929 C CA . PRO A 1 248 ? -15.139 9.044 12.536 1.00 96.62 248 PRO A CA 1
ATOM 1930 C C . PRO A 1 248 ? -15.614 8.595 13.920 1.00 96.62 248 PRO A C 1
ATOM 1932 O O . PRO A 1 248 ? -16.814 8.550 14.196 1.00 96.62 248 PRO A O 1
ATOM 1935 N N . PHE A 1 249 ? -14.662 8.323 14.805 1.00 95.75 249 PHE A N 1
ATOM 1936 C CA . PHE A 1 249 ? -14.882 8.099 16.229 1.00 95.75 249 PHE A CA 1
ATOM 1937 C C . PHE A 1 249 ? -13.926 8.976 17.041 1.00 95.75 249 PHE A C 1
ATOM 1939 O O . PHE A 1 249 ? -12.896 9.425 16.533 1.00 95.75 249 PHE A O 1
ATOM 1946 N N . ALA A 1 250 ? -14.261 9.212 18.307 1.00 94.81 250 ALA A N 1
ATOM 1947 C CA . ALA A 1 250 ? -13.314 9.798 19.248 1.00 94.81 250 ALA A CA 1
ATOM 1948 C C . ALA A 1 250 ? -12.135 8.836 19.482 1.00 94.81 250 ALA A C 1
ATOM 1950 O O . ALA A 1 250 ? -12.297 7.616 19.386 1.00 94.81 250 ALA A O 1
ATOM 1951 N N . ASP A 1 251 ? -10.953 9.375 19.770 1.00 94.50 251 ASP A N 1
ATOM 1952 C CA . ASP A 1 251 ? -9.720 8.610 19.986 1.00 94.50 251 ASP A CA 1
ATOM 1953 C C . ASP A 1 251 ? -9.854 7.514 21.056 1.00 94.50 251 ASP A C 1
ATOM 1955 O O . ASP A 1 251 ? -9.378 6.395 20.859 1.00 94.50 251 ASP A O 1
ATOM 1959 N N . HIS A 1 252 ? -10.586 7.778 22.141 1.00 94.25 252 HIS A N 1
ATOM 1960 C CA . HIS A 1 252 ? -10.826 6.814 23.218 1.00 94.25 252 HIS A CA 1
ATOM 1961 C C . HIS A 1 252 ? -11.662 5.602 22.787 1.00 94.25 252 HIS A C 1
ATOM 1963 O O . HIS A 1 252 ? -11.677 4.594 23.488 1.00 94.25 252 HIS A O 1
ATOM 1969 N N . CYS A 1 253 ? -12.325 5.654 21.625 1.00 95.31 253 CYS A N 1
ATOM 1970 C CA . CYS A 1 253 ? -13.022 4.502 21.049 1.00 95.31 253 CYS A CA 1
ATOM 1971 C C . CYS A 1 253 ? -12.078 3.506 20.353 1.00 95.31 253 CYS A C 1
ATOM 1973 O O . CYS A 1 253 ? -12.506 2.390 20.044 1.00 95.31 253 CYS A O 1
ATOM 1975 N N . ALA A 1 254 ? -10.818 3.876 20.087 1.00 95.81 254 ALA A N 1
ATOM 1976 C CA . ALA A 1 254 ? -9.866 3.040 19.354 1.00 95.81 254 ALA A CA 1
ATOM 1977 C C . ALA A 1 254 ? -9.686 1.626 19.950 1.00 95.81 254 ALA A C 1
ATOM 1979 O O . ALA A 1 254 ? -9.803 0.673 19.178 1.00 95.81 254 ALA A O 1
ATOM 1980 N N . PRO A 1 255 ? -9.532 1.428 21.279 1.00 96.75 255 PRO A N 1
ATOM 1981 C CA . PRO A 1 255 ? -9.363 0.091 21.858 1.00 96.75 255 PRO A CA 1
ATOM 1982 C C . PRO A 1 255 ? -10.538 -0.856 21.570 1.00 96.75 255 PRO A C 1
ATOM 1984 O O . PRO A 1 255 ? -10.335 -2.025 21.244 1.00 96.75 255 PRO A O 1
ATOM 1987 N N . ALA A 1 256 ? -11.778 -0.357 21.620 1.00 96.94 256 ALA A N 1
ATOM 1988 C CA . ALA A 1 256 ? -12.957 -1.154 21.282 1.00 96.94 256 ALA A CA 1
ATOM 1989 C C . ALA A 1 256 ? -12.997 -1.521 19.790 1.00 96.94 256 ALA A C 1
ATOM 1991 O O . ALA A 1 256 ? -13.381 -2.635 19.425 1.00 96.94 256 ALA A O 1
ATOM 1992 N N . LEU A 1 257 ? -12.594 -0.598 18.910 1.00 97.06 257 LEU A N 1
ATOM 1993 C CA . LEU A 1 257 ? -12.499 -0.863 17.474 1.00 97.06 257 LEU A CA 1
ATOM 1994 C C . LEU A 1 257 ? -11.416 -1.911 17.183 1.00 97.06 257 LEU A C 1
ATOM 1996 O O . LEU A 1 257 ? -11.689 -2.867 16.458 1.00 97.06 257 LEU A O 1
ATOM 2000 N N . GLU A 1 258 ? -10.232 -1.787 17.784 1.00 96.94 258 GLU A N 1
ATOM 2001 C CA . GLU A 1 258 ? -9.139 -2.765 17.699 1.00 96.94 258 GLU A CA 1
ATOM 2002 C C . GLU A 1 258 ? -9.593 -4.153 18.155 1.00 96.94 258 GLU A C 1
ATOM 2004 O O . GLU A 1 258 ? -9.438 -5.127 17.416 1.00 96.94 258 GLU A O 1
ATOM 2009 N N . GLN A 1 259 ? -10.264 -4.237 19.309 1.00 97.12 259 GLN A N 1
ATOM 2010 C CA . GLN A 1 259 ? -10.814 -5.483 19.841 1.00 97.12 259 GLN A CA 1
ATOM 2011 C C . GLN A 1 259 ? -11.746 -6.175 18.829 1.00 97.12 259 GLN A C 1
ATOM 2013 O O . GLN A 1 259 ? -11.661 -7.390 18.630 1.00 97.12 259 GLN A O 1
ATOM 2018 N N . ILE A 1 260 ? -12.620 -5.420 18.151 1.00 96.69 260 ILE A N 1
ATOM 2019 C CA . ILE A 1 260 ? -13.523 -5.952 17.116 1.00 96.69 260 ILE A CA 1
ATOM 2020 C C . ILE A 1 260 ? -12.741 -6.402 15.873 1.00 96.69 260 ILE A C 1
ATOM 2022 O O . ILE A 1 260 ? -13.037 -7.466 15.314 1.00 96.69 260 ILE A O 1
ATOM 2026 N N . LEU A 1 261 ? -11.768 -5.602 15.423 1.00 96.50 261 LEU A N 1
ATOM 2027 C CA . LEU A 1 261 ? -10.953 -5.896 14.242 1.00 96.50 261 LEU A CA 1
ATOM 2028 C C . LEU A 1 261 ? -10.119 -7.175 14.436 1.00 96.50 261 LEU A C 1
ATOM 2030 O O . LEU A 1 261 ? -10.111 -8.041 13.553 1.00 96.50 261 LEU A O 1
ATOM 2034 N N . ASP A 1 262 ? -9.497 -7.326 15.604 1.00 96.75 262 ASP A N 1
ATOM 2035 C CA . ASP A 1 262 ? -8.625 -8.451 15.958 1.00 96.75 262 ASP A CA 1
ATOM 2036 C C . ASP A 1 262 ? -9.394 -9.724 16.317 1.00 96.75 262 ASP A C 1
ATOM 2038 O O . ASP A 1 262 ? -8.891 -10.843 16.165 1.00 96.75 262 ASP A O 1
ATOM 2042 N N . ALA A 1 263 ? -10.638 -9.593 16.781 1.00 96.50 263 ALA A N 1
ATOM 2043 C CA . ALA A 1 263 ? -11.443 -10.746 17.150 1.00 96.50 263 ALA A CA 1
ATOM 2044 C C . ALA A 1 263 ? -11.862 -11.603 15.947 1.00 96.50 263 ALA A C 1
ATOM 2046 O O . ALA A 1 263 ? -12.090 -12.804 16.133 1.00 96.50 263 ALA A O 1
ATOM 2047 N N . TYR A 1 264 ? -11.957 -11.043 14.732 1.00 94.44 264 TYR A N 1
ATOM 2048 C CA . TYR A 1 264 ? -12.483 -11.761 13.567 1.00 94.44 264 TYR A CA 1
ATOM 2049 C C . TYR A 1 264 ? -11.751 -13.101 13.319 1.00 94.44 264 TYR A C 1
ATOM 2051 O O . TYR A 1 264 ? -10.521 -13.138 13.263 1.00 94.44 264 TYR A O 1
ATOM 2059 N N . PRO A 1 265 ? -12.476 -14.219 13.094 1.00 94.25 265 PRO A N 1
ATOM 2060 C CA . PRO A 1 265 ? -13.921 -14.325 12.841 1.00 94.25 265 PRO A CA 1
ATOM 2061 C C . PRO A 1 265 ? -14.787 -14.531 14.093 1.00 94.25 265 PRO A C 1
ATOM 2063 O O . PRO A 1 265 ? -15.965 -14.869 13.975 1.00 94.25 265 PRO A O 1
ATOM 2066 N N . ARG A 1 266 ? -14.221 -14.392 15.295 1.00 96.38 266 ARG A N 1
ATOM 2067 C CA . ARG A 1 266 ? -14.960 -14.563 16.549 1.00 96.38 266 ARG A CA 1
ATOM 2068 C C . ARG A 1 266 ? -15.899 -13.386 16.772 1.00 96.38 266 ARG A C 1
ATOM 2070 O O . ARG A 1 266 ? -15.639 -12.267 16.341 1.00 96.38 266 ARG A O 1
ATOM 2077 N N . PHE A 1 267 ? -16.987 -13.674 17.473 1.00 96.31 267 PHE A N 1
ATOM 2078 C CA . PHE A 1 267 ? -17.901 -12.644 17.923 1.00 96.31 267 PHE A CA 1
ATOM 2079 C C . PHE A 1 267 ? -17.438 -12.066 19.260 1.00 96.31 267 PHE A C 1
ATOM 2081 O O . PHE A 1 267 ? -17.032 -12.819 20.145 1.00 96.31 267 PHE A O 1
ATOM 2088 N N . VAL A 1 268 ? -17.568 -10.752 19.402 1.00 96.81 268 VAL A N 1
ATOM 2089 C CA . VAL A 1 268 ? -17.364 -9.996 20.640 1.00 96.81 268 VAL A CA 1
ATOM 2090 C C . VAL A 1 268 ? -18.730 -9.584 21.165 1.00 96.81 268 VAL A C 1
ATOM 2092 O O . VAL A 1 268 ? -19.605 -9.177 20.396 1.00 96.81 268 VAL A O 1
ATOM 2095 N N . ARG A 1 269 ? -18.952 -9.726 22.467 1.00 97.12 269 ARG A N 1
ATOM 2096 C CA . ARG A 1 269 ? -20.183 -9.257 23.095 1.00 97.12 269 ARG A CA 1
ATOM 2097 C C . ARG A 1 269 ? -20.156 -7.733 23.184 1.00 97.12 269 ARG A C 1
ATOM 2099 O O . ARG A 1 269 ? -19.167 -7.165 23.626 1.00 97.12 269 ARG A O 1
ATOM 2106 N N . VAL A 1 270 ? -21.258 -7.077 22.828 1.00 95.94 270 VAL A N 1
ATOM 2107 C CA . VAL A 1 270 ? -21.358 -5.604 22.840 1.00 95.94 270 VAL A CA 1
ATOM 2108 C C . VAL A 1 270 ? -21.109 -5.037 24.242 1.00 95.94 270 VAL A C 1
ATOM 2110 O O . VAL A 1 270 ? -20.439 -4.023 24.389 1.00 95.94 270 VAL A O 1
ATOM 2113 N N . GLY A 1 271 ? -21.607 -5.708 25.283 1.00 94.44 271 GLY A N 1
ATOM 2114 C CA . GLY A 1 271 ? -21.370 -5.318 26.673 1.00 94.44 271 GLY A CA 1
ATOM 2115 C C . GLY A 1 271 ? -19.919 -5.454 27.145 1.00 94.44 271 GLY A C 1
ATOM 2116 O O . GLY A 1 271 ? -19.594 -4.865 28.168 1.00 94.44 271 GLY A O 1
ATOM 2117 N N . ASP A 1 272 ? -19.061 -6.163 26.406 1.00 95.44 272 ASP A N 1
ATOM 2118 C CA . ASP A 1 272 ? -17.664 -6.435 26.774 1.00 95.44 272 ASP A CA 1
ATOM 2119 C C . ASP A 1 272 ? -16.675 -5.607 25.920 1.00 95.44 272 ASP A C 1
ATOM 2121 O O . ASP A 1 272 ? -15.490 -5.932 25.856 1.00 95.44 272 ASP A O 1
ATOM 2125 N N . LEU A 1 273 ? -17.165 -4.560 25.237 1.00 95.12 273 LEU A N 1
ATOM 2126 C CA . LEU A 1 273 ? -16.325 -3.652 24.456 1.00 95.12 273 LEU A CA 1
ATOM 2127 C C . LEU A 1 273 ? -15.425 -2.806 25.366 1.00 95.12 273 LEU A C 1
ATOM 2129 O O . LEU A 1 273 ? -15.907 -2.107 26.266 1.00 95.12 273 LEU A O 1
ATOM 2133 N N . ASP A 1 274 ? -14.122 -2.890 25.109 1.00 89.50 274 ASP A N 1
ATOM 2134 C CA . ASP A 1 274 ? -13.078 -2.353 25.981 1.00 89.50 274 ASP A CA 1
ATOM 2135 C C . ASP A 1 274 ? -13.138 -0.823 26.110 1.00 89.50 274 ASP A C 1
ATOM 2137 O O . ASP A 1 274 ? -13.337 -0.109 25.133 1.00 89.50 274 ASP A O 1
ATOM 2141 N N . GLN A 1 275 ? -12.917 -0.322 27.331 1.00 89.44 275 GLN A N 1
ATOM 2142 C CA . GLN A 1 275 ? -12.696 1.104 27.645 1.00 89.44 275 GLN A CA 1
ATOM 2143 C C . GLN A 1 275 ? -13.806 2.084 27.225 1.00 89.44 275 GLN A C 1
ATOM 2145 O O . GLN A 1 275 ? -13.577 3.287 27.175 1.00 89.44 275 GLN A O 1
ATOM 2150 N N . LEU A 1 276 ? -15.015 1.584 26.981 1.00 92.69 276 LEU A N 1
ATOM 2151 C CA . LEU A 1 276 ? -16.180 2.404 26.655 1.00 92.69 276 LEU A CA 1
ATOM 2152 C C . LEU A 1 276 ? -17.222 2.370 27.765 1.00 92.69 276 LEU A C 1
ATOM 2154 O O . LEU A 1 276 ? -17.425 1.327 28.397 1.00 92.69 276 LEU A O 1
ATOM 2158 N N . GLU A 1 277 ? -17.939 3.475 27.946 1.00 91.88 277 GLU A N 1
ATOM 2159 C CA . GLU A 1 277 ? -19.151 3.502 28.758 1.00 91.88 277 GLU A CA 1
ATOM 2160 C C . GLU A 1 277 ? -20.300 2.779 28.048 1.00 91.88 277 GLU A C 1
ATOM 2162 O O . GLU A 1 277 ? -20.323 2.618 26.826 1.00 91.88 277 GLU A O 1
ATOM 2167 N N . LYS A 1 278 ? -21.301 2.342 28.816 1.00 89.00 278 LYS A N 1
ATOM 2168 C CA . LYS A 1 278 ? -22.437 1.561 28.299 1.00 89.00 278 LYS A CA 1
ATOM 2169 C C . LYS A 1 278 ? -23.104 2.187 27.066 1.00 89.00 278 LYS A C 1
ATOM 2171 O O . LYS A 1 278 ? -23.403 1.483 26.102 1.00 89.00 278 LYS A O 1
ATOM 2176 N N . GLU A 1 279 ? -23.350 3.493 27.095 1.00 91.25 279 GLU A N 1
ATOM 2177 C CA . GLU A 1 279 ? -23.989 4.212 25.986 1.00 91.25 279 GLU A CA 1
ATOM 2178 C C . GLU A 1 279 ? -23.102 4.216 24.734 1.00 91.25 279 GLU A C 1
ATOM 2180 O O . GLU A 1 279 ? -23.581 3.953 23.630 1.00 91.25 279 GLU A O 1
ATOM 2185 N N . GLU A 1 280 ? -21.796 4.402 24.908 1.00 93.62 280 GLU A N 1
ATOM 2186 C CA . GLU A 1 280 ? -20.817 4.429 23.821 1.00 93.62 280 GLU A CA 1
ATOM 2187 C C . GLU A 1 280 ? -20.649 3.056 23.168 1.00 93.62 280 GLU A C 1
ATOM 2189 O O . GLU A 1 280 ? -20.614 2.963 21.940 1.00 93.62 280 GLU A O 1
ATOM 2194 N N . ARG A 1 281 ? -20.646 1.971 23.959 1.00 94.81 281 ARG A N 1
ATOM 2195 C CA . ARG A 1 281 ? -20.624 0.591 23.435 1.00 94.81 281 ARG A CA 1
ATOM 2196 C C . ARG A 1 281 ? -21.772 0.351 22.460 1.00 94.81 281 ARG A C 1
ATOM 2198 O O . ARG A 1 281 ? -21.584 -0.230 21.389 1.00 94.81 281 ARG A O 1
ATOM 2205 N N . LEU A 1 282 ? -22.969 0.813 22.824 1.00 94.44 282 LEU A N 1
ATOM 2206 C CA . LEU A 1 282 ? -24.155 0.694 21.981 1.00 94.44 282 LEU A CA 1
ATOM 2207 C C . LEU A 1 282 ? -24.047 1.576 20.738 1.00 94.44 282 LEU A C 1
ATOM 2209 O O . LEU A 1 282 ? -24.404 1.111 19.655 1.00 94.44 282 LEU A O 1
ATOM 2213 N N . ILE A 1 283 ? -23.553 2.810 20.862 1.00 94.06 283 ILE A N 1
ATOM 2214 C CA . ILE A 1 283 ? -23.351 3.712 19.719 1.00 94.06 283 ILE A CA 1
ATOM 2215 C C . ILE A 1 283 ? -22.381 3.082 18.717 1.00 94.06 283 ILE A C 1
ATOM 2217 O O . ILE A 1 283 ? -22.757 2.885 17.562 1.00 94.06 283 ILE A O 1
ATOM 2221 N N . VAL A 1 284 ? -21.184 2.682 19.158 1.00 95.25 284 VAL A N 1
ATOM 2222 C CA . VAL A 1 284 ? -20.165 2.057 18.300 1.00 95.25 284 VAL A CA 1
ATOM 2223 C C . VAL A 1 284 ? -20.732 0.821 17.604 1.00 95.25 284 VAL A C 1
ATOM 2225 O O . VAL A 1 284 ? -20.686 0.724 16.378 1.00 95.25 284 VAL A O 1
ATOM 2228 N N . ALA A 1 285 ? -21.347 -0.099 18.352 1.00 95.62 285 ALA A N 1
ATOM 2229 C CA . ALA A 1 285 ? -21.910 -1.315 17.775 1.00 95.62 285 ALA A CA 1
ATOM 2230 C C . ALA A 1 285 ? -23.010 -1.023 16.737 1.00 95.62 285 ALA A C 1
ATOM 2232 O O . ALA A 1 285 ? -23.019 -1.634 15.665 1.00 95.62 285 ALA A O 1
ATOM 2233 N N . ASN A 1 286 ? -23.928 -0.094 17.028 1.00 94.00 286 ASN A N 1
ATOM 2234 C CA . ASN A 1 286 ? -25.018 0.252 16.112 1.00 94.00 286 ASN A CA 1
ATOM 2235 C C . ASN A 1 286 ? -24.503 0.950 14.848 1.00 94.00 286 ASN A C 1
ATOM 2237 O O . ASN A 1 286 ? -24.941 0.591 13.756 1.00 94.00 286 ASN A O 1
ATOM 2241 N N . VAL A 1 287 ? -23.545 1.873 14.969 1.00 95.06 287 VAL A N 1
ATOM 2242 C CA . VAL A 1 287 ? -22.925 2.555 13.821 1.00 95.06 287 VAL A CA 1
ATOM 2243 C C . VAL A 1 287 ? -22.251 1.539 12.893 1.00 95.06 287 VAL A C 1
ATOM 2245 O O . VAL A 1 287 ? -22.522 1.518 11.691 1.00 95.06 287 VAL A O 1
ATOM 2248 N N . LEU A 1 288 ? -21.450 0.617 13.441 1.00 95.44 288 LEU A N 1
ATOM 2249 C CA . LEU A 1 288 ? -20.813 -0.446 12.654 1.00 95.44 288 LEU A CA 1
ATOM 2250 C C . LEU A 1 288 ? -21.842 -1.375 11.993 1.00 95.44 288 LEU A C 1
ATOM 2252 O O . LEU A 1 288 ? -21.650 -1.837 10.864 1.00 95.44 288 LEU A O 1
ATOM 2256 N N . PHE A 1 289 ? -22.937 -1.677 12.690 1.00 93.81 289 PHE A N 1
ATOM 2257 C CA . PHE A 1 289 ? -23.994 -2.543 12.179 1.00 93.81 289 PHE A CA 1
ATOM 2258 C C . PHE A 1 289 ? -24.762 -1.884 11.031 1.00 93.81 289 PHE A C 1
ATOM 2260 O O . PHE A 1 289 ? -25.001 -2.536 10.011 1.00 93.81 289 PHE A O 1
ATOM 2267 N N . GLN A 1 290 ? -25.099 -0.600 11.161 1.00 90.69 290 GLN A N 1
ATOM 2268 C CA . GLN A 1 290 ? -25.767 0.195 10.128 1.00 90.69 290 GLN A CA 1
ATOM 2269 C C . GLN A 1 290 ? -24.887 0.373 8.887 1.00 90.69 290 GLN A C 1
ATOM 2271 O O . GLN A 1 290 ? -25.369 0.182 7.772 1.00 90.69 290 GLN A O 1
ATOM 2276 N N . ALA A 1 291 ? -23.582 0.600 9.068 1.00 91.31 291 ALA A N 1
ATOM 2277 C CA . ALA A 1 291 ? -22.601 0.638 7.978 1.00 91.31 291 ALA A CA 1
ATOM 2278 C C . ALA A 1 291 ? -22.339 -0.740 7.326 1.00 91.31 291 ALA A C 1
ATOM 2280 O O . ALA A 1 291 ? -21.545 -0.870 6.390 1.00 91.31 291 ALA A O 1
ATOM 2281 N N . GLY A 1 292 ? -22.988 -1.802 7.821 1.00 92.88 292 GLY A N 1
ATOM 2282 C CA . GLY A 1 292 ? -22.836 -3.160 7.308 1.00 92.88 292 GLY A CA 1
ATOM 2283 C C . GLY A 1 292 ? -21.442 -3.742 7.531 1.00 92.88 292 GLY A C 1
ATOM 2284 O O . GLY A 1 292 ? -21.048 -4.645 6.798 1.00 92.88 292 GLY A O 1
ATOM 2285 N N . LEU A 1 293 ? -20.697 -3.236 8.518 1.00 94.88 293 LEU A N 1
ATOM 2286 C CA . LEU A 1 293 ? -19.360 -3.716 8.868 1.00 94.88 293 LEU A CA 1
ATOM 2287 C C . LEU A 1 293 ? -19.395 -4.941 9.762 1.00 94.88 293 LEU A C 1
ATOM 2289 O O . LEU A 1 293 ? -18.485 -5.768 9.697 1.00 94.88 293 LEU A O 1
ATOM 2293 N N . VAL A 1 294 ? -20.454 -5.080 10.560 1.00 95.12 294 VAL A N 1
ATOM 2294 C CA . VAL A 1 294 ? -20.645 -6.219 11.454 1.00 95.12 294 VAL A CA 1
ATOM 2295 C C . VAL A 1 294 ? -21.962 -6.948 11.201 1.00 95.12 294 VAL A C 1
ATOM 2297 O O . VAL A 1 294 ? -22.973 -6.373 10.782 1.00 95.12 294 VAL A O 1
ATOM 2300 N N . VAL A 1 295 ? -21.946 -8.246 11.487 1.00 93.81 295 VAL A N 1
ATOM 2301 C CA . VAL A 1 295 ? -23.146 -9.049 11.733 1.00 93.81 295 VAL A CA 1
ATOM 2302 C C . VAL A 1 295 ? -23.398 -9.135 13.229 1.00 93.81 295 VAL A C 1
ATOM 2304 O O . VAL A 1 295 ? -22.450 -9.134 14.009 1.00 93.81 295 VAL A O 1
ATOM 2307 N N . ALA A 1 296 ? -24.665 -9.252 13.617 1.00 92.88 296 ALA A N 1
ATOM 2308 C CA . ALA A 1 296 ? -25.071 -9.429 15.003 1.00 92.88 296 ALA A CA 1
ATOM 2309 C C . ALA A 1 296 ? -25.844 -10.740 15.173 1.00 92.88 296 ALA A C 1
ATOM 2311 O O . ALA A 1 296 ? -26.539 -11.185 14.256 1.00 92.88 296 ALA A O 1
ATOM 2312 N N . LYS A 1 297 ? -25.735 -11.346 16.354 1.00 90.25 297 LYS A N 1
ATOM 2313 C CA . LYS A 1 297 ? -26.582 -12.461 16.786 1.00 90.25 297 LYS A CA 1
ATOM 2314 C C . LYS A 1 297 ? -26.927 -12.332 18.266 1.00 90.25 297 LYS A C 1
ATOM 2316 O O . LYS A 1 297 ? -26.170 -11.740 19.039 1.00 90.25 297 LYS A O 1
ATOM 2321 N N . HIS A 1 298 ? -28.048 -12.930 18.653 1.00 85.19 298 HIS A N 1
ATOM 2322 C CA . HIS A 1 298 ? -28.342 -13.169 20.061 1.00 85.19 298 HIS A CA 1
ATOM 2323 C C . HIS A 1 298 ? -27.390 -14.235 20.621 1.00 85.19 298 HIS A C 1
ATOM 2325 O O . HIS A 1 298 ? -26.967 -15.135 19.886 1.00 85.19 298 HIS A O 1
ATOM 2331 N N . GLY A 1 299 ? -27.003 -14.053 21.888 1.00 64.12 299 GLY A N 1
ATOM 2332 C CA . GLY A 1 299 ? -26.233 -15.029 22.662 1.00 64.12 299 GLY A CA 1
ATOM 2333 C C . GLY A 1 299 ? -27.049 -16.262 23.016 1.00 64.12 299 GLY A C 1
ATOM 2334 O O . GLY A 1 299 ? -28.292 -16.136 23.087 1.00 64.12 299 GLY A O 1
#

pLDDT: mean 91.15, std 13.27, range [30.45, 98.5]

Secondary structure (DSSP, 8-state):
-EEES-EEEEEE--SSGGGSS-SS---PPPGGG----SEEEEE-TT------TT-EEEEEEPTTPPP-EE------TT-SHHHHHHHHHHHHHHHHHHH-HHHHSPPPTTGGGTSSGGGTT-GGGHHHHHHHHHHHHHHHHHHHHTT---HHHHHHHHHHHHHHHSPPP---HHHHHHHHHHHHHHT---S----------PPP-TT-EEEESSTTSEEEEEETTEEEEEESTT--SSTT-SPPEEEEEEGGGHHHHHHHHHHTTS-EEGGG-TT--HHHHHHHHHHHHHTT-EEEE--

Foldseek 3Di:
DWAAWKKWKFWAAQLDPCLPQHLDDDDDDDPVSTDHTPDTDMDHHPDDDDDHRSTDMDMDHDVVIDDTDDDDDDDDNVVDVVQLCVLFVVQLLVQCVVPPCLSVDDDDPCVVVQDDDVNPPPPVSVVVVVVVVVSVVVVVVVSVVDPSGPSVQSVLVVLLLVLLQDAADDFDPVLVVLLVVVVVVVVDDDPDDPDPDPPDPPQDAQQKWKAFRDQSQWGWHDDPQWTKIWGNNNHHPPGSPDPTDIDIDGNQQVQLVVCRNVCPPHIDGLNPRPRDDRVVSSVVVRVCVSVSGMDMDGD

Sequence (299 aa):
MQLEGRKRWRLYPPRGPDDVLPLFSSQDLDPKELPEPMLDTVLRPGDLLYAPRGTIHQAVALPGGAPSLHLTISSGQRWTFSEYLALLLPRAVDLAAESDAAFRASLPRNFQDYMGVIHVDKAKLKKKRVSFRDMVFNLAKKLITEDYFALDGAADQMARDFIHGRVPPLMPKAVRQRLEEAKKNDRGYDQDSSSAGDGGAGQLTETMHIALVAKGCARLVMEGEAAMLYFSTANSKVFKGEEEQSLPFADHCAPALEQILDAYPRFVRVGDLDQLEKEERLIVANVLFQAGLVVAKHG

Radius of gyration: 27.74 Å; chains: 1; bounding box: 83×59×66 Å